Protein AF-A0A6A1W3P0-F1 (afdb_monomer)

pLDDT: mean 70.23, std 27.58, range [27.77, 98.69]

Radius of gyration: 40.94 Å; Cα contacts (8 Å, |Δi|>4): 90; chains: 1; bounding box: 99×61×123 Å

Mean predicted aligned error: 20.06 Å

Foldseek 3Di:
DDDDDDDDDDDDDDDDDDDDDPDDPDPDPPPPDPDDDDDDDDDDDDDDDDDPDPPPCVPVDPPVPDPDPPDDPPPPPPDPDDFDAFPVRDGFDWDADCDPVGHRWIKTAFPCPDPPRPDDGPGDIGTDDPPDDPVCVVCVVVVVVVVVVVVVVVVVVVVVVVVVVVVVVVVVVVVVVVVVVVVVVVVVVVVVVVVVVVVVVVVVVVVVD

InterPro domains:
  IPR010666 Zinc finger, GRF-type [PF06839] (84-129)
  IPR010666 Zinc finger, GRF-type [PS51999] (86-131)

Secondary structure (DSSP, 8-state):
--------------------------S--TTS------------------------GGGTS-TT--------------SS---PBPTTSSB--EEE--STTSTT-EEEE-TT-STT--S-----EEE--PPPPHHHHHHHHHHHHHHHHHHHHHHHHHHHHHHHHHHHHHHHHHHHHHHHHHHHHHHHHHHHHHHHHHHHHHHHHHHH-

Solvent-accessible surface area (backbone atoms only — not comparable to full-atom values): 13849 Å² total; per-residue (Å²): 139,83,86,81,84,79,80,82,78,78,85,75,80,86,82,71,86,83,77,85,75,100,74,84,80,77,94,78,70,89,84,69,82,90,82,83,82,94,78,81,92,76,89,82,95,75,90,76,79,93,72,87,74,82,76,70,62,86,80,75,58,64,91,84,71,72,89,67,89,69,76,86,74,80,75,76,77,89,63,96,65,80,83,47,64,25,85,81,73,43,65,26,49,80,44,65,36,81,44,94,90,42,65,74,44,38,28,32,31,32,71,46,69,45,98,86,45,99,48,90,51,71,79,33,74,43,79,57,73,78,81,69,52,72,66,51,63,64,45,45,61,54,50,54,52,50,51,54,53,51,54,52,52,50,52,51,50,55,52,49,50,58,49,51,55,52,50,50,55,50,51,53,51,50,54,52,50,51,54,52,51,52,53,50,50,53,52,51,54,52,52,52,51,53,51,52,54,51,53,51,52,53,55,52,56,67,74,73,110

Organism: NCBI:txid262757

Nearest PDB structures (foldseek):
  7jl5-assembly1_A  TM=5.967E-01  e=1.057E-02  Homo sapiens
  2wh7-assembly1_A  TM=1.408E-01  e=7.958E+00  Streptococcus pyogenes

Sequence (209 aa):
MEEKGGLLRRERAPMVPLIFSPAILDAEERKQVHYLSWDSLFLFRIRVPSLSYNIDLSKVLPKWVTIGSRSSSSVTASGGHRSVLCHCGLVAPLKMALTGFNPGRRFFGCAKWSEKSNQESCNFFLWYDPSTCPRGIEVGPMLTKKIKALESEKSDLEITNKRLTKNIKALESEKLHLKITNKRLKYTMGLSWIVIVVISALWVKTNSE

Structure (mmCIF, N/CA/C/O backbone):
data_AF-A0A6A1W3P0-F1
#
_entry.id   AF-A0A6A1W3P0-F1
#
loop_
_atom_site.group_PDB
_atom_site.id
_atom_site.type_symbol
_atom_site.label_atom_id
_atom_site.label_alt_id
_atom_site.label_comp_id
_atom_site.label_asym_id
_atom_site.label_entity_id
_atom_site.label_seq_id
_atom_site.pdbx_PDB_ins_code
_atom_site.Cart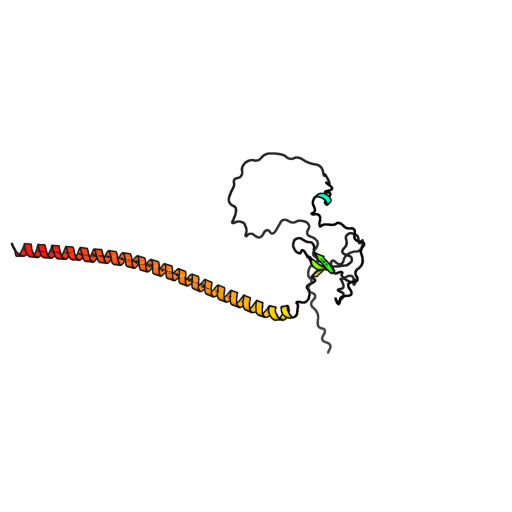n_x
_atom_site.Cartn_y
_atom_site.Cartn_z
_atom_site.occupancy
_atom_site.B_iso_or_equiv
_atom_site.auth_seq_id
_atom_site.auth_comp_id
_atom_site.auth_asym_id
_atom_site.auth_atom_id
_atom_site.pdbx_PDB_model_num
ATOM 1 N N . MET A 1 1 ? -1.041 -3.229 -59.782 1.00 36.53 1 MET A N 1
ATOM 2 C CA . MET A 1 1 ? -1.570 -2.845 -58.458 1.00 36.53 1 MET A CA 1
ATOM 3 C C . MET A 1 1 ? -0.372 -2.737 -57.541 1.00 36.53 1 MET A C 1
ATOM 5 O O . MET A 1 1 ? 0.229 -3.752 -57.226 1.00 36.53 1 MET A O 1
ATOM 9 N N . GLU A 1 2 ? 0.062 -1.513 -57.268 1.00 31.53 2 GLU A N 1
ATOM 10 C CA . GLU A 1 2 ? 1.292 -1.215 -56.533 1.00 31.53 2 GLU A CA 1
ATOM 11 C C . GLU A 1 2 ? 0.873 -0.460 -55.266 1.00 31.53 2 GLU A C 1
ATOM 13 O O . GLU A 1 2 ? 0.485 0.706 -55.332 1.00 31.53 2 GLU A O 1
ATOM 18 N N . GLU A 1 3 ? 0.841 -1.152 -54.124 1.00 32.69 3 GLU A N 1
ATOM 19 C CA . GLU A 1 3 ? 0.549 -0.538 -52.827 1.00 32.69 3 GLU A CA 1
ATOM 20 C C . GLU A 1 3 ? 1.814 0.121 -52.270 1.00 32.69 3 GLU A C 1
ATOM 22 O O . GLU A 1 3 ? 2.773 -0.538 -51.867 1.00 32.69 3 GLU A O 1
ATOM 27 N N . LYS A 1 4 ? 1.811 1.455 -52.237 1.00 34.78 4 LYS A N 1
ATOM 28 C CA . LYS A 1 4 ? 2.830 2.263 -51.565 1.00 34.78 4 LYS A CA 1
ATOM 29 C C . LYS A 1 4 ? 2.468 2.406 -50.086 1.00 34.78 4 LYS A C 1
ATOM 31 O O . LYS A 1 4 ? 1.584 3.180 -49.730 1.00 34.78 4 LYS A O 1
ATOM 36 N N . GLY A 1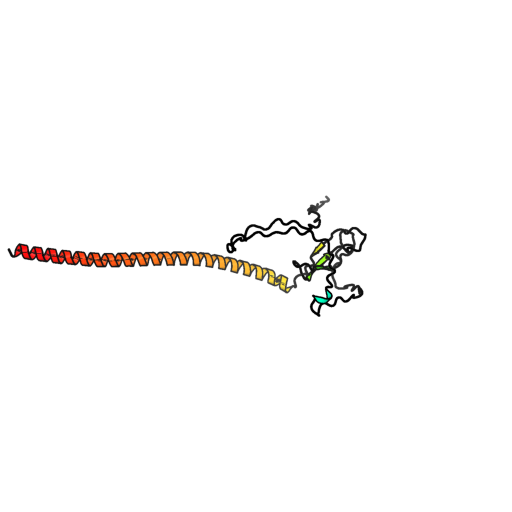 5 ? 3.184 1.689 -49.221 1.00 32.12 5 GLY A N 1
ATOM 37 C CA . GLY A 1 5 ? 3.131 1.866 -47.768 1.00 32.12 5 GLY A CA 1
ATOM 38 C C . GLY A 1 5 ? 3.827 3.160 -47.335 1.00 32.12 5 GLY A C 1
ATOM 39 O O . GLY A 1 5 ? 5.054 3.230 -47.287 1.00 32.12 5 GLY A O 1
ATOM 40 N N . GLY A 1 6 ? 3.042 4.194 -47.027 1.00 30.36 6 GLY A N 1
ATOM 41 C CA . GLY A 1 6 ? 3.520 5.462 -46.477 1.00 30.36 6 GLY A CA 1
ATOM 42 C C . GLY A 1 6 ? 3.947 5.328 -45.014 1.00 30.36 6 GLY A C 1
ATOM 43 O O . GLY A 1 6 ? 3.122 5.093 -44.134 1.00 30.36 6 GLY A O 1
ATOM 44 N N . LEU A 1 7 ? 5.240 5.512 -44.737 1.00 33.34 7 LEU A N 1
ATOM 45 C CA . LEU A 1 7 ? 5.764 5.597 -43.376 1.00 33.34 7 LEU A CA 1
ATOM 46 C C . LEU A 1 7 ? 5.595 7.033 -42.859 1.00 33.34 7 LEU A C 1
ATOM 48 O O . LEU A 1 7 ? 6.328 7.944 -43.247 1.00 33.34 7 LEU A O 1
ATOM 52 N N . LEU A 1 8 ? 4.609 7.227 -41.983 1.00 34.41 8 LEU A N 1
ATOM 53 C CA . LEU A 1 8 ? 4.347 8.483 -41.282 1.00 34.41 8 LEU A CA 1
ATOM 54 C C . LEU A 1 8 ? 5.591 8.927 -40.493 1.00 34.41 8 LEU A C 1
ATOM 56 O O . LEU A 1 8 ? 5.971 8.330 -39.482 1.00 34.41 8 LEU A O 1
ATOM 60 N N . ARG A 1 9 ? 6.221 10.006 -40.966 1.00 33.59 9 ARG A N 1
ATOM 61 C CA . ARG A 1 9 ? 7.310 10.726 -40.303 1.00 33.59 9 ARG A CA 1
ATOM 62 C C . ARG A 1 9 ? 6.763 11.354 -39.016 1.00 33.59 9 ARG A C 1
ATOM 64 O O . ARG A 1 9 ? 6.101 12.383 -39.059 1.00 33.59 9 ARG A O 1
ATOM 71 N N . ARG A 1 10 ? 7.042 10.745 -37.858 1.00 34.28 10 ARG A N 1
ATOM 72 C CA . ARG A 1 10 ? 6.909 11.431 -36.564 1.00 34.28 10 ARG A CA 1
ATOM 73 C C . ARG A 1 10 ? 7.986 12.506 -36.491 1.00 34.28 10 ARG A C 1
ATOM 75 O O . ARG A 1 10 ? 9.143 12.202 -36.212 1.00 34.28 10 ARG A O 1
ATOM 82 N N . GLU A 1 11 ? 7.601 13.746 -36.745 1.00 35.19 11 GLU A N 1
ATOM 83 C CA . GLU A 1 11 ? 8.381 14.907 -36.336 1.00 35.19 11 GLU A CA 1
ATOM 84 C C . GLU A 1 11 ? 8.569 14.854 -34.814 1.00 35.19 11 GLU A C 1
ATOM 86 O O . GLU A 1 11 ? 7.611 14.712 -34.050 1.00 35.19 11 GLU A O 1
ATOM 91 N N . ARG A 1 12 ? 9.820 14.907 -34.354 1.00 35.62 12 ARG A N 1
ATOM 92 C CA . ARG A 1 12 ? 10.133 15.183 -32.952 1.00 35.62 12 ARG A CA 1
ATOM 93 C C . ARG A 1 12 ? 11.295 16.169 -32.903 1.00 35.62 12 ARG A C 1
ATOM 95 O O . ARG A 1 12 ? 12.291 15.991 -33.597 1.00 35.62 12 ARG A O 1
ATOM 102 N N . ALA A 1 13 ? 11.059 17.232 -32.142 1.00 28.72 13 ALA A N 1
ATOM 103 C CA . ALA A 1 13 ? 11.735 18.524 -32.142 1.00 28.72 13 ALA A CA 1
ATOM 104 C C . ALA A 1 13 ? 13.269 18.487 -31.960 1.00 28.72 13 ALA A C 1
ATOM 106 O O . ALA A 1 13 ? 13.786 17.582 -31.300 1.00 28.72 13 ALA A O 1
ATOM 107 N N . PRO A 1 14 ? 14.000 19.502 -32.468 1.00 31.69 14 PRO A N 1
ATOM 108 C CA . PRO A 1 14 ? 15.402 19.706 -32.125 1.00 31.69 14 PRO A CA 1
ATOM 109 C C . PRO A 1 14 ? 15.521 20.148 -30.662 1.00 31.69 14 PRO A C 1
ATOM 111 O O . PRO A 1 14 ? 14.939 21.152 -30.256 1.00 31.69 14 PRO A O 1
ATOM 114 N N . MET A 1 15 ? 16.297 19.418 -29.859 1.00 37.88 15 MET A N 1
ATOM 115 C CA . MET A 1 15 ? 16.660 19.876 -28.520 1.00 37.88 15 MET A CA 1
ATOM 116 C C . MET A 1 15 ? 17.899 20.776 -28.638 1.00 37.88 15 MET A C 1
ATOM 118 O O . MET A 1 15 ? 19.028 20.303 -28.748 1.00 37.88 15 MET A O 1
ATOM 122 N N . VAL A 1 16 ? 17.656 22.087 -28.675 1.00 35.78 16 VAL A N 1
ATOM 123 C CA . VAL A 1 16 ? 18.649 23.134 -28.384 1.00 35.78 16 VAL A CA 1
ATOM 124 C C . VAL A 1 16 ? 19.071 22.993 -26.909 1.00 35.78 16 VAL A C 1
ATOM 126 O O . VAL A 1 16 ? 18.225 22.648 -26.078 1.00 35.78 16 VAL A O 1
ATOM 129 N N . PRO A 1 17 ? 20.348 23.222 -26.547 1.00 34.69 17 PRO A N 1
ATOM 130 C CA . PRO A 1 17 ? 20.816 23.085 -25.173 1.00 34.69 17 PRO A CA 1
ATOM 131 C C . PRO A 1 17 ? 20.194 24.170 -24.289 1.00 34.69 17 PRO A C 1
ATOM 133 O O . PRO A 1 17 ? 20.478 25.355 -24.455 1.00 34.69 17 PRO A O 1
ATOM 136 N N . LEU A 1 18 ? 19.372 23.771 -23.319 1.00 33.47 18 LEU A N 1
ATOM 137 C CA . LEU A 1 18 ? 18.970 24.670 -22.242 1.00 33.47 18 LEU A CA 1
ATOM 138 C C . LEU A 1 18 ? 20.100 24.754 -21.214 1.00 33.47 18 LEU A C 1
ATOM 140 O O . LEU A 1 18 ? 20.233 23.929 -20.313 1.00 33.47 18 LEU A O 1
ATOM 144 N N . ILE A 1 19 ? 20.915 25.790 -21.382 1.00 37.72 19 ILE A N 1
ATOM 145 C CA . ILE A 1 19 ? 21.631 26.447 -20.293 1.00 37.72 19 ILE A CA 1
ATOM 146 C C . ILE A 1 19 ? 20.569 27.194 -19.463 1.00 37.72 19 ILE A C 1
ATOM 148 O O . ILE A 1 19 ? 19.847 28.020 -20.006 1.00 37.72 19 ILE A O 1
ATOM 152 N N . PHE A 1 20 ? 20.487 26.857 -18.171 1.00 36.69 20 PHE A N 1
ATOM 153 C CA . PHE A 1 20 ? 19.772 27.535 -17.073 1.00 36.69 20 PHE A CA 1
ATOM 154 C C . PHE A 1 20 ? 18.326 28.014 -17.316 1.00 36.69 20 PHE A C 1
ATOM 156 O O . PHE A 1 20 ? 18.081 29.080 -17.869 1.00 36.69 20 PHE A O 1
ATOM 163 N N . SER A 1 21 ? 17.364 27.314 -16.706 1.00 27.86 21 SER A N 1
ATOM 164 C CA . SER A 1 21 ? 16.123 27.936 -16.229 1.00 27.86 21 SER A CA 1
ATOM 165 C C . SER A 1 21 ? 15.668 27.244 -14.933 1.00 27.86 21 SER A C 1
ATOM 167 O O . SER A 1 21 ? 15.491 26.025 -14.946 1.00 27.86 21 SER A O 1
ATOM 169 N N . PRO A 1 22 ? 15.526 27.957 -13.796 1.00 39.41 22 PRO A N 1
ATOM 170 C CA . PRO A 1 22 ? 15.011 27.396 -12.555 1.00 39.41 22 PRO A CA 1
ATOM 171 C C . PRO A 1 22 ? 13.486 27.475 -12.595 1.00 39.41 22 PRO A C 1
ATOM 173 O O . PRO A 1 22 ? 12.876 28.417 -12.098 1.00 39.41 22 PRO A O 1
ATOM 176 N N . ALA A 1 23 ? 12.853 26.502 -13.231 1.00 39.94 23 ALA A N 1
ATOM 177 C CA . ALA A 1 23 ? 11.413 26.331 -13.158 1.00 39.94 23 ALA A CA 1
ATOM 178 C C . ALA A 1 23 ? 11.092 24.853 -13.365 1.00 39.94 23 ALA A C 1
ATOM 180 O O . ALA A 1 23 ? 11.721 24.202 -14.194 1.00 39.94 23 ALA A O 1
ATOM 181 N N . ILE A 1 24 ? 10.087 24.368 -12.636 1.00 34.62 24 ILE A N 1
ATOM 182 C CA . ILE A 1 24 ? 9.665 22.965 -12.488 1.00 34.62 24 ILE A CA 1
ATOM 183 C C . ILE A 1 24 ? 10.414 22.237 -11.353 1.00 34.62 24 ILE A C 1
ATOM 185 O O . ILE A 1 24 ? 11.059 21.208 -11.525 1.00 34.62 24 ILE A O 1
ATOM 189 N N . LEU A 1 25 ? 10.301 22.804 -10.148 1.00 33.19 25 LEU A N 1
ATOM 190 C CA . LEU A 1 25 ? 10.164 21.999 -8.934 1.00 33.19 25 LEU A CA 1
ATOM 191 C C . LEU A 1 25 ? 8.677 21.655 -8.819 1.00 33.19 25 LEU A C 1
ATOM 193 O O . LEU A 1 25 ? 7.864 22.551 -8.578 1.00 33.19 25 LEU A O 1
ATOM 197 N N . ASP A 1 26 ? 8.327 20.388 -9.032 1.00 30.84 26 ASP A N 1
ATOM 198 C CA . ASP A 1 26 ? 6.981 19.899 -8.752 1.00 30.84 26 ASP A CA 1
ATOM 199 C C . ASP A 1 26 ? 6.692 19.959 -7.248 1.00 30.84 26 ASP A C 1
ATOM 201 O O . ASP A 1 26 ? 7.531 19.701 -6.380 1.00 30.84 26 ASP A O 1
ATOM 205 N N . ALA A 1 27 ? 5.469 20.384 -6.963 1.00 39.50 27 ALA A N 1
ATOM 206 C CA . ALA A 1 27 ? 4.947 20.711 -5.655 1.00 39.50 27 ALA A CA 1
ATOM 207 C C . ALA A 1 27 ? 4.586 19.452 -4.850 1.00 39.50 27 ALA A C 1
ATOM 209 O O . ALA A 1 27 ? 3.414 19.143 -4.704 1.00 39.50 27 ALA A O 1
ATOM 210 N N . GLU A 1 28 ? 5.567 18.756 -4.272 1.00 36.50 28 GLU A N 1
ATOM 211 C CA . GLU A 1 28 ? 5.277 17.669 -3.310 1.00 36.50 28 GLU A CA 1
ATOM 212 C C . GLU A 1 28 ? 6.261 17.602 -2.122 1.00 36.50 28 GLU A C 1
ATOM 214 O O . GLU A 1 28 ? 6.185 16.700 -1.297 1.00 36.50 28 GLU A O 1
ATOM 219 N N . GLU A 1 29 ? 7.152 18.588 -1.956 1.00 36.75 29 GLU A N 1
ATOM 220 C CA . GLU A 1 29 ? 8.123 18.608 -0.841 1.00 36.75 29 GLU A CA 1
ATOM 221 C C . GLU A 1 29 ? 7.918 19.772 0.146 1.00 36.75 29 GLU A C 1
ATOM 223 O O . GLU A 1 29 ? 8.793 20.125 0.928 1.00 36.75 29 GLU A O 1
ATOM 228 N N . ARG A 1 30 ? 6.721 20.374 0.159 1.00 40.00 30 ARG A N 1
ATOM 229 C CA . ARG A 1 30 ? 6.363 21.500 1.046 1.00 40.00 30 ARG A CA 1
ATOM 230 C C . ARG A 1 30 ? 5.583 21.082 2.304 1.00 40.00 30 ARG A C 1
ATOM 232 O O . ARG A 1 30 ? 4.743 21.835 2.791 1.00 40.00 30 ARG A O 1
ATOM 239 N N . LYS A 1 31 ? 5.832 19.875 2.830 1.00 39.16 31 LYS A N 1
ATOM 240 C CA . LYS A 1 31 ? 5.267 19.401 4.116 1.00 39.16 31 LYS A CA 1
ATOM 241 C C . LYS A 1 31 ? 6.274 18.824 5.108 1.00 39.16 31 LYS A C 1
ATOM 243 O O . LYS A 1 31 ? 5.868 18.271 6.126 1.00 39.16 31 LYS A O 1
ATOM 248 N N . GLN A 1 32 ? 7.566 19.028 4.896 1.00 35.34 32 GLN A N 1
ATOM 249 C CA . GLN A 1 32 ? 8.5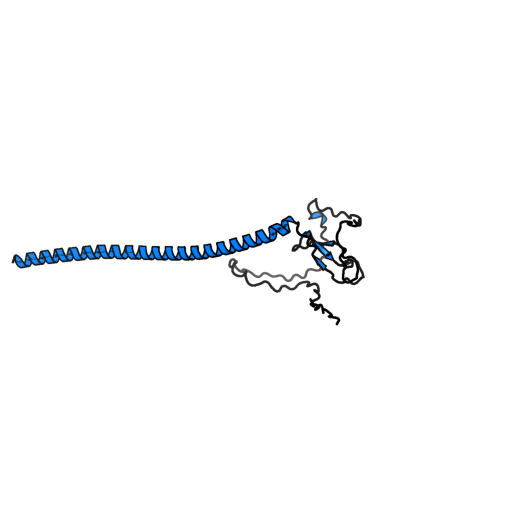38 18.902 5.975 1.00 35.34 32 GLN A CA 1
ATOM 250 C C . GLN A 1 32 ? 9.460 20.114 5.959 1.00 35.34 32 GLN A C 1
ATOM 252 O O . GLN A 1 32 ? 9.801 20.617 4.900 1.00 35.34 32 GLN A O 1
ATOM 257 N N . VAL A 1 33 ? 9.822 20.587 7.150 1.00 33.94 33 VAL A N 1
ATOM 258 C CA . VAL A 1 33 ? 10.610 21.801 7.429 1.00 33.94 33 VAL A CA 1
ATOM 259 C C . VAL A 1 33 ? 9.777 23.087 7.575 1.00 33.94 33 VAL A C 1
ATOM 261 O O . VAL A 1 33 ? 10.031 24.132 6.990 1.00 33.94 33 VAL A O 1
ATOM 264 N N . HIS A 1 34 ? 8.793 23.025 8.471 1.00 33.31 34 HIS A N 1
ATOM 265 C CA . HIS A 1 34 ? 8.632 24.088 9.461 1.00 33.31 34 HIS A CA 1
ATOM 266 C C . HIS A 1 34 ? 9.647 23.774 10.561 1.00 33.31 34 HIS A C 1
ATOM 268 O O . HIS A 1 34 ? 9.469 22.754 11.205 1.00 33.31 34 HIS A O 1
ATOM 274 N N . TYR A 1 35 ? 10.717 24.553 10.717 1.00 29.22 35 TYR A N 1
ATOM 275 C CA . TYR A 1 35 ? 11.387 24.847 11.993 1.00 29.22 35 TYR A CA 1
ATOM 276 C C . TYR A 1 35 ? 12.606 25.746 11.713 1.00 29.22 35 TYR A C 1
ATOM 278 O O . TYR A 1 35 ? 13.423 25.427 10.857 1.00 29.22 35 TYR A O 1
ATOM 286 N N . LEU A 1 36 ? 12.714 26.819 12.509 1.00 32.47 36 LEU A N 1
ATOM 287 C CA . LEU A 1 36 ? 13.840 27.761 12.669 1.00 32.47 36 LEU A CA 1
ATOM 288 C C . LEU A 1 36 ? 13.796 29.075 11.853 1.00 32.47 36 LEU A C 1
ATOM 290 O O . LEU A 1 36 ? 14.475 29.259 10.854 1.00 32.47 36 LEU A O 1
ATOM 294 N N . SER A 1 37 ? 12.962 29.987 12.371 1.00 30.59 37 SER A N 1
ATOM 295 C CA . SER A 1 37 ? 13.301 31.354 12.822 1.00 30.59 37 SER A CA 1
ATOM 296 C C . SER A 1 37 ? 14.190 32.236 11.935 1.00 30.59 37 SER A C 1
ATOM 298 O O . SER A 1 37 ? 15.404 32.066 11.872 1.00 30.59 37 SER A O 1
ATOM 300 N N . TRP A 1 38 ? 13.566 33.261 11.350 1.00 27.77 38 TRP A N 1
ATOM 301 C CA . TRP A 1 38 ? 14.222 34.416 10.744 1.00 27.77 38 TRP A CA 1
ATOM 302 C C . TRP A 1 38 ? 14.705 35.370 11.833 1.00 27.77 38 TRP A C 1
ATOM 304 O O . TRP A 1 38 ? 13.876 35.982 12.496 1.00 27.77 38 TRP A O 1
ATOM 314 N N . ASP A 1 39 ? 16.016 35.555 11.951 1.00 29.72 39 ASP A N 1
ATOM 315 C CA . ASP A 1 39 ? 16.569 36.749 12.580 1.00 29.72 39 ASP A CA 1
ATOM 316 C C . ASP A 1 39 ? 17.696 37.346 11.731 1.00 29.72 39 ASP A C 1
ATOM 318 O O . ASP A 1 39 ? 18.688 36.700 11.407 1.00 29.72 39 ASP A O 1
ATOM 322 N N . SER A 1 40 ? 17.514 38.640 11.465 1.00 32.16 40 SER A N 1
ATOM 323 C CA . SER A 1 40 ? 18.545 39.663 11.278 1.00 32.16 40 SER A CA 1
ATOM 324 C C . SER A 1 40 ? 19.274 39.769 9.931 1.00 32.16 40 SER A C 1
ATOM 326 O O . SER A 1 40 ? 20.324 39.194 9.664 1.00 32.16 40 SER A O 1
ATOM 328 N N . LEU A 1 41 ? 18.719 40.682 9.130 1.00 38.09 41 LEU A N 1
ATOM 329 C CA . LEU A 1 41 ? 19.386 41.540 8.150 1.00 38.09 41 LEU A CA 1
ATOM 330 C C . LEU A 1 41 ? 20.763 42.036 8.629 1.00 38.09 41 LEU A C 1
ATOM 332 O O . LEU A 1 41 ? 20.819 42.749 9.623 1.00 38.09 41 LEU A O 1
ATOM 336 N N . PHE A 1 42 ? 21.827 41.809 7.853 1.00 30.59 42 PHE A N 1
ATOM 337 C CA . PHE A 1 42 ? 22.988 42.707 7.809 1.00 30.59 42 PHE A CA 1
ATOM 338 C C . PHE A 1 42 ? 23.640 42.711 6.412 1.00 30.59 42 PHE A C 1
ATOM 340 O O . PHE A 1 42 ? 24.122 41.702 5.913 1.00 30.59 42 PHE A O 1
ATOM 347 N N . LEU A 1 43 ? 23.563 43.889 5.785 1.00 32.69 43 LEU A N 1
ATOM 348 C CA . LEU A 1 43 ? 24.504 44.551 4.871 1.00 32.69 43 LEU A CA 1
ATOM 349 C C . LEU A 1 43 ? 25.658 43.710 4.281 1.00 32.69 43 LEU A C 1
ATOM 351 O O . LEU A 1 43 ? 26.535 43.280 5.013 1.00 32.69 43 LEU A O 1
ATOM 355 N N . PHE A 1 44 ? 25.782 43.663 2.950 1.00 28.66 44 PHE A N 1
ATOM 356 C CA . PHE A 1 44 ? 26.757 44.493 2.217 1.00 28.66 44 PHE A CA 1
ATOM 357 C C . PHE A 1 44 ? 26.713 44.188 0.714 1.00 28.66 44 PHE A C 1
ATOM 359 O O . PHE A 1 44 ? 26.912 43.065 0.258 1.00 28.66 44 PHE A O 1
ATOM 366 N N . ARG A 1 45 ? 26.512 45.239 -0.079 1.00 41.59 45 ARG A N 1
ATOM 367 C CA . ARG A 1 45 ? 26.761 45.238 -1.517 1.00 41.59 45 ARG A CA 1
ATOM 368 C C . ARG A 1 45 ? 28.261 45.441 -1.719 1.00 41.59 45 ARG A C 1
ATOM 370 O O . ARG A 1 45 ? 28.728 46.571 -1.650 1.00 41.59 45 ARG A O 1
ATOM 377 N N . ILE A 1 46 ? 29.007 44.366 -1.976 1.00 32.62 46 ILE A N 1
ATOM 378 C CA . ILE A 1 46 ? 30.381 44.459 -2.487 1.00 32.62 46 ILE A CA 1
ATOM 379 C C . ILE A 1 46 ? 30.392 43.969 -3.932 1.00 32.62 46 ILE A C 1
ATOM 381 O O . ILE A 1 46 ? 30.105 42.815 -4.236 1.00 32.62 46 ILE A O 1
ATOM 385 N N . ARG A 1 47 ? 30.734 44.892 -4.831 1.00 34.91 47 ARG A N 1
ATOM 386 C CA . ARG A 1 47 ? 31.184 44.601 -6.188 1.00 34.91 47 ARG A CA 1
ATOM 387 C C . ARG A 1 47 ? 32.603 44.042 -6.081 1.00 34.91 47 ARG A C 1
ATOM 389 O O . ARG A 1 47 ? 33.501 44.784 -5.699 1.00 34.91 47 ARG A O 1
ATOM 396 N N . VAL A 1 48 ? 32.802 42.769 -6.416 1.00 33.28 48 VAL A N 1
ATOM 397 C CA . VAL A 1 48 ? 34.137 42.174 -6.594 1.00 33.28 48 VAL A CA 1
ATOM 398 C C . VAL A 1 48 ? 34.383 41.863 -8.077 1.00 33.28 48 VAL A C 1
ATOM 400 O O . VAL A 1 48 ? 33.466 41.380 -8.745 1.00 33.28 48 VAL A O 1
ATOM 403 N N . PRO A 1 49 ? 35.572 42.182 -8.625 1.00 30.36 49 PRO A N 1
ATOM 404 C CA . PRO A 1 49 ? 35.908 41.967 -10.030 1.00 30.36 49 PRO A CA 1
ATOM 405 C C . PRO A 1 49 ? 36.072 40.479 -10.346 1.00 30.36 49 PRO A C 1
ATOM 407 O O . PRO A 1 49 ? 36.392 39.675 -9.473 1.00 30.36 49 PRO A O 1
ATOM 410 N N . SER A 1 50 ? 35.901 40.132 -11.619 1.00 38.34 50 SER A N 1
ATOM 411 C CA . SER A 1 50 ? 36.201 38.819 -12.186 1.00 38.34 50 SER A CA 1
ATOM 412 C C . SER A 1 50 ? 37.617 38.354 -11.823 1.00 38.34 50 SER A C 1
ATOM 414 O O . SER A 1 50 ? 38.598 38.800 -12.416 1.00 38.34 50 SER A O 1
ATOM 416 N N . LEU A 1 51 ? 37.717 37.426 -10.876 1.00 28.86 51 LEU A N 1
ATOM 417 C CA . LEU A 1 51 ? 38.894 36.594 -10.670 1.00 28.86 51 LEU A CA 1
ATOM 418 C C . LEU A 1 51 ? 38.622 35.258 -11.357 1.00 28.86 51 LEU A C 1
ATOM 420 O O . LEU A 1 51 ? 37.896 34.414 -10.836 1.00 28.86 51 LEU A O 1
ATOM 424 N N . SER A 1 52 ? 39.192 35.071 -12.546 1.00 37.97 52 SER A N 1
ATOM 425 C CA . SER A 1 52 ? 39.375 33.744 -13.126 1.00 37.97 52 SER A CA 1
ATOM 426 C C . SER A 1 52 ? 40.389 32.998 -12.261 1.00 37.97 52 SER A C 1
ATOM 428 O O . SER A 1 52 ? 41.600 33.144 -12.430 1.00 37.97 52 SER A O 1
ATOM 430 N N . TYR A 1 53 ? 39.907 32.239 -11.285 1.00 37.09 53 TYR A N 1
ATOM 431 C CA . TYR A 1 53 ? 40.746 31.286 -10.582 1.00 37.09 53 TYR A CA 1
ATOM 432 C C . TYR A 1 53 ? 40.995 30.095 -11.517 1.00 37.09 53 TYR A C 1
ATOM 434 O O . TYR A 1 53 ? 40.074 29.386 -11.913 1.00 37.09 53 TYR A O 1
ATOM 442 N N . ASN A 1 54 ? 42.251 29.866 -11.893 1.00 37.94 54 ASN A N 1
ATOM 443 C CA . ASN A 1 54 ? 42.653 28.571 -12.428 1.00 37.94 54 ASN A CA 1
ATOM 444 C C . ASN A 1 54 ? 42.762 27.620 -11.232 1.00 37.94 54 ASN A C 1
ATOM 446 O O . ASN A 1 54 ? 43.744 27.669 -10.492 1.00 37.94 54 ASN A O 1
ATOM 450 N N . ILE A 1 55 ? 41.739 26.795 -10.995 1.00 43.47 55 ILE A N 1
ATOM 451 C CA . ILE A 1 55 ? 41.873 25.686 -10.046 1.00 43.47 55 ILE A CA 1
ATOM 452 C C . ILE A 1 55 ? 42.725 24.619 -10.723 1.00 43.47 55 ILE A C 1
ATOM 454 O O . ILE A 1 55 ? 42.319 24.005 -11.707 1.00 43.47 55 ILE A O 1
ATOM 458 N N . ASP A 1 56 ? 43.912 24.395 -10.175 1.00 43.78 56 ASP A N 1
ATOM 459 C CA . ASP A 1 56 ? 44.742 23.249 -10.512 1.00 43.78 56 ASP A CA 1
ATOM 460 C C . ASP A 1 56 ? 44.129 21.985 -9.879 1.00 43.78 56 ASP A C 1
ATOM 462 O O . ASP A 1 56 ? 44.296 21.705 -8.688 1.00 43.78 56 ASP A O 1
ATOM 466 N N . LEU A 1 57 ? 43.369 21.227 -10.681 1.00 45.62 57 LEU A N 1
ATOM 467 C CA . LEU A 1 57 ? 42.708 19.984 -10.261 1.00 45.62 57 LEU A CA 1
ATOM 468 C C . LEU A 1 57 ? 43.690 18.876 -9.828 1.00 45.62 57 LEU A C 1
ATOM 470 O O . LEU A 1 57 ? 43.244 17.871 -9.270 1.00 45.62 57 LEU A O 1
ATOM 474 N N . SER A 1 58 ? 45.007 19.045 -10.014 1.00 52.12 58 SER A N 1
ATOM 475 C CA . SER A 1 58 ? 46.014 18.076 -9.558 1.00 52.12 58 SER A CA 1
ATOM 476 C C . SER A 1 58 ? 46.081 17.923 -8.032 1.00 52.12 58 SER A C 1
ATOM 478 O O . SER A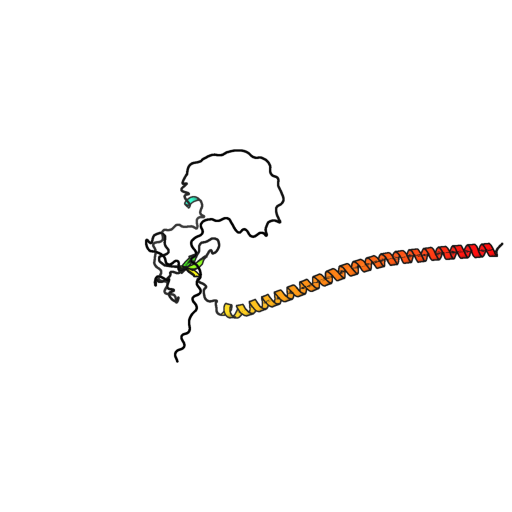 1 58 ? 46.611 16.930 -7.539 1.00 52.12 58 SER A O 1
ATOM 480 N N . LYS A 1 59 ? 45.507 18.869 -7.274 1.00 43.66 59 LYS A N 1
ATOM 481 C CA . LYS A 1 59 ? 45.541 18.879 -5.800 1.00 43.66 59 LYS A CA 1
ATOM 482 C C . LYS A 1 59 ? 44.258 18.390 -5.124 1.00 43.66 59 LYS A C 1
ATOM 484 O O . LYS A 1 59 ? 44.250 18.229 -3.909 1.00 43.66 59 LYS A O 1
ATOM 489 N N . VAL A 1 60 ? 43.186 18.159 -5.886 1.00 51.09 60 VAL A N 1
ATOM 490 C CA . VAL A 1 60 ? 41.855 17.808 -5.344 1.00 51.09 60 VAL A CA 1
ATOM 491 C C . VAL A 1 60 ? 41.449 16.370 -5.691 1.00 51.09 60 VAL A C 1
ATOM 493 O O . VAL A 1 60 ? 40.582 15.794 -5.039 1.00 51.09 60 VAL A O 1
ATOM 496 N N . LEU A 1 61 ? 42.086 15.748 -6.687 1.00 41.84 61 LEU A N 1
ATOM 497 C CA . LEU A 1 61 ? 41.696 14.422 -7.162 1.00 41.84 61 LEU A CA 1
ATOM 498 C C . LEU A 1 61 ? 42.473 13.288 -6.457 1.00 41.84 61 LEU A C 1
ATOM 500 O O . LEU A 1 61 ? 43.692 13.376 -6.298 1.00 41.84 61 LEU A O 1
ATOM 504 N N . PRO A 1 62 ? 41.800 12.194 -6.046 1.00 44.16 62 PRO A N 1
ATOM 505 C CA . PRO A 1 62 ? 42.460 11.031 -5.459 1.00 44.16 62 PRO A CA 1
ATOM 506 C C . PRO A 1 62 ? 43.408 10.350 -6.461 1.00 44.16 62 PRO A C 1
ATOM 508 O O . PRO A 1 62 ? 43.139 10.296 -7.659 1.00 44.16 62 PRO A O 1
ATOM 511 N N . LYS A 1 63 ? 44.507 9.781 -5.942 1.00 45.81 63 LYS A N 1
ATOM 512 C CA . LYS A 1 63 ? 45.698 9.289 -6.678 1.00 45.81 63 LYS A CA 1
ATOM 513 C C . LYS A 1 63 ? 45.458 8.253 -7.796 1.00 45.81 63 LYS A C 1
ATOM 515 O O . LYS A 1 63 ? 46.401 7.913 -8.500 1.00 45.81 63 LYS A O 1
ATOM 520 N N . TRP A 1 64 ? 44.238 7.750 -7.982 1.00 43.97 64 TRP A N 1
ATOM 521 C CA . TRP A 1 64 ? 43.888 6.854 -9.092 1.00 43.97 64 TRP A CA 1
ATOM 522 C C . TRP A 1 64 ? 43.402 7.598 -10.350 1.00 43.97 64 TRP A C 1
ATOM 524 O O . TRP A 1 64 ? 43.269 6.981 -11.406 1.00 43.97 64 TRP A O 1
ATOM 534 N N . VAL A 1 65 ? 43.183 8.919 -10.281 1.00 40.78 65 VAL A N 1
ATOM 535 C CA . VAL A 1 65 ? 42.926 9.753 -11.463 1.00 40.78 65 VAL A CA 1
ATOM 536 C C . VAL A 1 65 ? 44.259 10.180 -12.074 1.00 40.78 65 VAL A C 1
ATOM 538 O O . VAL A 1 65 ? 44.819 11.226 -11.758 1.00 40.78 65 VAL A O 1
ATOM 541 N N . THR A 1 66 ? 44.797 9.351 -12.963 1.00 42.66 66 THR A N 1
ATOM 542 C CA . THR A 1 66 ? 45.917 9.741 -13.823 1.00 42.66 66 THR A CA 1
ATOM 543 C C . THR A 1 66 ? 45.366 10.503 -15.030 1.00 42.66 66 THR A C 1
ATOM 545 O O . THR A 1 66 ? 44.770 9.891 -15.918 1.00 42.66 66 THR A O 1
ATOM 548 N N . ILE A 1 67 ? 45.585 11.822 -15.111 1.00 43.88 67 ILE A N 1
ATOM 549 C CA . ILE A 1 67 ? 45.458 12.564 -16.380 1.00 43.88 67 ILE A CA 1
ATOM 550 C C . ILE A 1 67 ? 46.690 12.209 -17.217 1.00 43.88 67 ILE A C 1
ATOM 552 O O . ILE A 1 67 ? 47.672 12.938 -17.292 1.00 43.88 67 ILE A O 1
ATOM 556 N N . GLY A 1 68 ? 46.672 11.005 -17.777 1.00 32.34 68 GLY A N 1
ATOM 557 C CA . GLY A 1 68 ? 47.612 10.608 -18.805 1.00 32.34 68 GLY A CA 1
ATOM 558 C C . GLY A 1 68 ? 47.082 11.091 -20.143 1.00 32.34 68 GLY A C 1
ATOM 559 O O . GLY A 1 68 ? 46.021 10.638 -20.576 1.00 32.34 68 GLY A O 1
ATOM 560 N N . SER A 1 69 ? 47.832 11.959 -20.820 1.00 45.03 69 SER A N 1
ATOM 561 C CA . SER A 1 69 ? 47.724 12.150 -22.266 1.00 45.03 69 SER A CA 1
ATOM 562 C C . SER A 1 69 ? 48.065 10.823 -22.946 1.00 45.03 69 SER A C 1
ATOM 564 O O . SER A 1 69 ? 49.204 10.583 -23.338 1.00 45.03 69 SER A O 1
ATOM 566 N N . ARG A 1 70 ? 47.098 9.903 -23.025 1.00 35.62 70 ARG A N 1
ATOM 567 C CA . ARG A 1 70 ? 47.229 8.712 -23.861 1.00 35.62 70 ARG A CA 1
ATOM 568 C C . ARG A 1 70 ? 47.000 9.142 -25.293 1.00 35.62 70 ARG A C 1
ATOM 570 O O . ARG A 1 70 ? 45.887 9.508 -25.665 1.00 35.62 70 ARG A O 1
ATOM 577 N N . SER A 1 71 ? 48.075 9.081 -26.070 1.00 35.12 71 SER A N 1
ATOM 578 C CA . SER A 1 71 ? 48.049 9.038 -27.523 1.00 35.12 71 SER A CA 1
ATOM 579 C C . SER A 1 71 ? 46.884 8.169 -27.982 1.00 35.12 71 SER A C 1
ATOM 581 O O . SER A 1 71 ? 46.752 7.021 -27.554 1.00 35.12 71 SER A O 1
ATOM 583 N N . SER A 1 72 ? 46.027 8.745 -28.817 1.00 40.78 72 SER A N 1
ATOM 584 C CA . SER A 1 72 ? 44.843 8.117 -29.387 1.00 40.78 72 SER A CA 1
ATOM 585 C C . SER A 1 72 ? 45.262 6.906 -30.219 1.00 40.78 72 SER A C 1
ATOM 587 O O . SER A 1 72 ? 45.504 7.009 -31.417 1.00 40.78 72 SER A O 1
ATOM 589 N N . SER A 1 73 ? 45.373 5.739 -29.594 1.00 34.66 73 SER A N 1
ATOM 590 C CA . SER A 1 73 ? 45.385 4.480 -30.326 1.00 34.66 73 SER A CA 1
ATOM 591 C C . SER A 1 73 ? 43.937 4.235 -30.726 1.00 34.66 73 SER A C 1
ATOM 593 O O . SER A 1 73 ? 43.095 3.916 -29.885 1.00 34.66 73 SER A O 1
ATOM 595 N N . SER A 1 74 ? 43.621 4.464 -31.996 1.00 38.56 74 SER A N 1
ATOM 596 C CA . SER A 1 74 ? 42.361 4.053 -32.600 1.00 38.56 74 SER A CA 1
ATOM 597 C C . SER A 1 74 ? 42.265 2.531 -32.539 1.00 38.56 74 SER A C 1
ATOM 599 O O . SER A 1 74 ? 42.644 1.822 -33.467 1.00 38.56 74 SER A O 1
ATOM 601 N N . VAL A 1 75 ? 41.740 2.012 -31.430 1.00 37.62 75 VAL A N 1
ATOM 602 C CA . VAL A 1 75 ? 41.172 0.668 -31.391 1.00 37.62 75 VAL A CA 1
ATOM 603 C C . VAL A 1 75 ? 39.987 0.682 -32.347 1.00 37.62 75 VAL A C 1
ATOM 605 O O . VAL A 1 75 ? 38.878 1.091 -32.005 1.00 37.62 75 VAL A O 1
ATOM 608 N N . THR A 1 76 ? 40.238 0.274 -33.588 1.00 39.50 76 THR A N 1
ATOM 609 C CA . THR A 1 76 ? 39.201 -0.258 -34.461 1.00 39.50 76 THR A CA 1
ATOM 610 C C . THR A 1 76 ? 38.682 -1.500 -33.754 1.00 39.50 76 THR A C 1
ATOM 612 O O . THR A 1 76 ? 39.288 -2.567 -33.781 1.00 39.50 76 THR A O 1
ATOM 615 N N . ALA A 1 77 ? 37.589 -1.324 -33.013 1.00 40.44 77 ALA A N 1
ATOM 616 C CA . ALA A 1 77 ? 36.853 -2.409 -32.398 1.00 40.44 77 ALA A CA 1
ATOM 617 C C . ALA A 1 77 ? 36.211 -3.246 -33.513 1.00 40.44 77 ALA A C 1
ATOM 619 O O . ALA A 1 77 ? 35.039 -3.082 -33.845 1.00 40.44 77 ALA A O 1
ATOM 620 N N . SER A 1 78 ? 36.996 -4.143 -34.105 1.00 42.62 78 SER A N 1
ATOM 621 C CA . SER A 1 78 ? 36.507 -5.252 -34.918 1.00 42.62 78 SER A CA 1
ATOM 622 C C . SER A 1 78 ? 35.850 -6.268 -33.987 1.00 42.62 78 SER A C 1
ATOM 624 O O . SER A 1 78 ? 36.424 -7.289 -33.630 1.00 42.62 78 SER A O 1
ATOM 626 N N . GLY A 1 79 ? 34.646 -5.934 -33.534 1.00 42.28 79 GLY A N 1
ATOM 627 C CA . GLY A 1 79 ? 33.800 -6.785 -32.712 1.00 42.28 79 GLY A CA 1
ATOM 628 C C . GLY A 1 79 ? 32.350 -6.571 -33.104 1.00 42.28 79 GLY A C 1
ATOM 629 O O . GLY A 1 79 ? 31.674 -5.772 -32.474 1.00 42.28 79 GLY A O 1
ATOM 630 N N . GLY A 1 80 ? 31.909 -7.230 -34.181 1.00 48.69 80 GLY A N 1
ATOM 631 C CA . GLY A 1 80 ? 30.518 -7.615 -34.487 1.00 48.69 80 GLY A CA 1
ATOM 632 C C . GLY A 1 80 ? 29.382 -6.580 -34.450 1.00 48.69 80 GLY A C 1
ATOM 633 O O . GLY A 1 80 ? 28.235 -6.956 -34.678 1.00 48.69 80 GLY A O 1
ATOM 634 N N . HIS A 1 81 ? 29.628 -5.304 -34.168 1.00 57.59 81 HIS A N 1
ATOM 635 C CA . HIS A 1 81 ? 28.574 -4.301 -34.088 1.00 57.59 81 HIS A CA 1
ATOM 636 C C . HIS A 1 81 ? 28.291 -3.719 -35.470 1.00 57.59 81 HIS A C 1
ATOM 638 O O . HIS A 1 81 ? 29.185 -3.196 -36.135 1.00 57.59 81 HIS A O 1
ATOM 644 N N . ARG A 1 82 ? 27.020 -3.793 -35.893 1.00 67.31 82 ARG A N 1
ATOM 645 C CA . ARG A 1 82 ? 26.526 -3.080 -37.078 1.00 67.31 82 ARG A CA 1
ATOM 646 C C . ARG A 1 82 ? 26.927 -1.610 -36.953 1.00 67.31 82 ARG A C 1
ATOM 648 O O . ARG A 1 82 ? 26.599 -0.968 -35.956 1.00 67.31 82 ARG A O 1
ATOM 655 N N . SER A 1 83 ? 27.644 -1.091 -37.944 1.00 83.31 83 SER A N 1
ATOM 656 C CA . SER A 1 83 ? 28.045 0.312 -37.985 1.00 83.31 83 SER A CA 1
ATOM 657 C C . SER A 1 83 ? 26.799 1.198 -38.013 1.00 83.31 83 SER A C 1
ATOM 659 O O . SER A 1 83 ? 26.046 1.184 -38.987 1.00 83.31 83 SER A O 1
ATOM 661 N N . VAL A 1 84 ? 26.569 1.958 -36.944 1.00 89.50 84 VAL A N 1
ATOM 662 C CA . VAL A 1 84 ? 25.490 2.949 -36.881 1.00 89.50 84 VAL A CA 1
ATOM 663 C C . VAL A 1 84 ? 25.947 4.192 -37.638 1.00 89.50 84 VAL A C 1
ATOM 665 O O . VAL A 1 84 ? 27.028 4.708 -37.364 1.00 89.50 84 VAL A O 1
ATOM 668 N N . LEU A 1 85 ? 25.150 4.673 -38.591 1.00 93.06 85 LEU A N 1
ATOM 669 C CA . LEU A 1 85 ? 25.433 5.905 -39.330 1.00 93.06 85 LEU A CA 1
ATOM 670 C C . LEU A 1 85 ? 24.663 7.076 -38.712 1.00 93.06 85 LEU A C 1
ATOM 672 O O . LEU A 1 85 ? 23.490 6.947 -38.370 1.00 93.06 85 LEU A O 1
ATOM 676 N N . CYS A 1 86 ? 25.322 8.225 -38.578 1.00 92.00 86 CYS A N 1
ATOM 677 C CA . CYS A 1 86 ? 24.665 9.481 -38.223 1.00 92.00 86 CYS A CA 1
ATOM 678 C C . CYS A 1 86 ? 23.994 10.127 -39.447 1.00 92.00 86 CYS A C 1
ATOM 680 O O . CYS A 1 86 ? 24.219 9.707 -40.581 1.00 92.00 86 CYS A O 1
ATOM 682 N N . HIS A 1 87 ? 23.237 11.213 -39.249 1.00 89.75 87 HIS A N 1
ATOM 683 C CA . HIS A 1 87 ? 22.565 11.921 -40.352 1.00 89.75 87 HIS A CA 1
ATOM 684 C C . HIS A 1 87 ? 23.527 12.547 -41.379 1.00 89.75 87 HIS A C 1
ATOM 686 O O . HIS A 1 87 ? 23.109 12.882 -42.480 1.00 89.75 87 HIS A O 1
ATOM 692 N N . CYS A 1 88 ? 24.820 12.681 -41.058 1.00 86.62 88 CYS A N 1
ATOM 693 C CA . CYS A 1 88 ? 25.844 13.090 -42.026 1.00 86.62 88 CYS A CA 1
ATOM 694 C C . CYS A 1 88 ? 26.313 11.945 -42.946 1.00 86.62 88 CYS A C 1
ATOM 696 O O . CYS A 1 88 ? 27.244 12.156 -43.718 1.00 86.62 88 CYS A O 1
ATOM 698 N N . GLY A 1 89 ? 25.785 10.724 -42.795 1.00 87.12 89 GLY A N 1
ATOM 699 C CA . GLY A 1 89 ? 26.277 9.525 -43.486 1.00 87.12 89 GLY A CA 1
ATOM 700 C C . GLY A 1 89 ? 27.595 8.969 -42.929 1.00 87.12 89 GLY A C 1
ATOM 701 O O . GLY A 1 89 ? 28.130 8.005 -43.463 1.00 87.12 89 GLY A O 1
ATOM 702 N N . LEU A 1 90 ? 28.124 9.553 -41.847 1.00 88.94 90 LEU A N 1
ATOM 703 C CA . LEU A 1 90 ? 29.350 9.093 -41.190 1.00 88.94 90 LEU A CA 1
ATOM 704 C C . LEU A 1 90 ? 29.043 8.043 -40.123 1.00 88.94 90 LEU A C 1
ATOM 706 O O . LEU A 1 90 ? 28.012 8.128 -39.454 1.00 88.94 90 LEU A O 1
ATOM 710 N N . VAL A 1 91 ? 29.980 7.123 -39.894 1.00 91.81 91 VAL A N 1
ATOM 711 C CA . VAL A 1 91 ? 29.905 6.174 -38.775 1.00 91.81 91 VAL A CA 1
ATOM 712 C C . VAL A 1 91 ? 29.872 6.941 -37.452 1.00 91.81 91 VAL A C 1
ATOM 714 O O . VAL A 1 91 ? 30.744 7.761 -37.164 1.00 91.81 91 VAL A O 1
ATOM 717 N N . ALA A 1 92 ? 28.843 6.685 -36.652 1.00 92.56 92 ALA A N 1
ATOM 718 C CA . ALA A 1 92 ? 28.665 7.244 -35.326 1.00 92.56 92 ALA A CA 1
ATOM 719 C C . ALA A 1 92 ? 29.514 6.444 -34.320 1.00 92.56 92 ALA A C 1
ATOM 721 O O . ALA A 1 92 ? 29.227 5.266 -34.091 1.00 92.56 92 ALA A O 1
ATOM 722 N N . PRO A 1 93 ? 30.563 7.028 -33.711 1.00 90.81 93 PRO A N 1
ATOM 723 C CA . PRO A 1 93 ? 31.341 6.341 -32.685 1.00 90.81 93 PRO A CA 1
ATOM 724 C C . PRO A 1 93 ? 30.519 6.069 -31.421 1.00 90.81 93 PRO A C 1
ATOM 726 O O . PRO A 1 93 ? 29.694 6.889 -31.005 1.00 90.81 93 PRO A O 1
ATOM 729 N N . LEU A 1 94 ? 30.811 4.938 -30.774 1.00 91.38 94 LEU A N 1
ATOM 730 C CA . LEU A 1 94 ? 30.296 4.602 -29.450 1.00 91.38 94 LEU A CA 1
ATOM 731 C C . LEU A 1 94 ? 31.056 5.406 -28.383 1.00 91.38 94 LEU A C 1
ATOM 733 O O . LEU A 1 94 ? 32.257 5.227 -28.190 1.00 91.38 94 LEU A O 1
ATOM 737 N N . LYS A 1 95 ? 30.347 6.292 -27.691 1.00 89.50 95 LYS A N 1
ATOM 738 C CA . LYS A 1 95 ? 30.826 7.146 -26.601 1.00 89.50 95 LYS A CA 1
ATOM 739 C C . LYS A 1 95 ? 30.215 6.695 -25.272 1.00 89.50 95 LYS A C 1
ATOM 741 O O . LYS A 1 95 ? 29.251 5.932 -25.242 1.00 89.50 95 LYS A O 1
ATOM 746 N N . MET A 1 96 ? 30.778 7.163 -24.163 1.00 90.62 96 MET A N 1
ATOM 747 C CA . MET A 1 96 ? 30.276 6.918 -22.810 1.00 90.62 96 MET A CA 1
ATOM 748 C C . MET A 1 96 ? 29.841 8.244 -22.189 1.00 90.62 96 MET A C 1
ATOM 750 O O . MET A 1 96 ? 30.587 9.220 -22.227 1.00 90.62 96 MET A O 1
ATOM 754 N N . ALA A 1 97 ? 28.630 8.287 -21.642 1.00 88.69 97 ALA A N 1
ATOM 755 C CA . ALA A 1 97 ? 28.144 9.413 -20.872 1.00 88.69 97 ALA A CA 1
ATOM 756 C C . ALA A 1 97 ? 28.864 9.442 -19.518 1.00 88.69 97 ALA A C 1
ATOM 758 O O . ALA A 1 97 ? 28.934 8.443 -18.803 1.00 88.69 97 ALA A O 1
ATOM 759 N N . LEU A 1 98 ? 29.415 10.606 -19.187 1.00 85.69 98 LEU A N 1
ATOM 760 C CA . LEU A 1 98 ? 30.041 10.893 -17.894 1.00 85.69 98 LEU A CA 1
ATOM 761 C C . LEU A 1 98 ? 29.213 11.912 -17.098 1.00 85.69 98 LEU A C 1
ATOM 763 O O . LEU A 1 98 ? 29.732 12.611 -16.235 1.00 85.69 98 LEU A O 1
ATOM 767 N N . THR A 1 99 ? 27.923 12.039 -17.416 1.00 82.12 99 THR A N 1
ATOM 768 C CA . THR A 1 99 ? 27.022 12.957 -16.714 1.00 82.12 99 THR A CA 1
ATOM 769 C C . THR A 1 99 ? 26.566 12.338 -15.396 1.00 82.12 99 THR A C 1
ATOM 771 O O . THR A 1 99 ? 26.397 11.123 -15.315 1.00 82.12 99 THR A O 1
ATOM 774 N N . GLY A 1 100 ? 26.315 13.162 -14.370 1.00 81.62 100 GLY A N 1
ATOM 775 C CA . GLY A 1 100 ? 25.873 12.676 -13.052 1.00 81.62 100 GLY A CA 1
ATOM 776 C C . GLY A 1 100 ? 24.580 11.851 -13.092 1.00 81.62 100 GLY A C 1
ATOM 777 O O . GLY A 1 100 ? 24.409 10.943 -12.290 1.00 81.62 100 GLY A O 1
ATOM 778 N N . PHE A 1 101 ? 23.707 12.108 -14.072 1.00 82.94 101 PHE A N 1
ATOM 779 C CA . PHE A 1 101 ? 22.469 11.351 -14.277 1.00 82.94 101 PHE A CA 1
ATOM 780 C C . PHE A 1 101 ? 22.668 10.015 -15.005 1.00 82.94 101 PHE A C 1
ATOM 782 O O . PHE A 1 101 ? 21.866 9.106 -14.827 1.00 82.94 101 PHE A O 1
ATOM 789 N N . ASN A 1 102 ? 23.702 9.886 -15.847 1.00 83.12 102 ASN A N 1
ATOM 790 C CA . ASN A 1 102 ? 23.923 8.702 -16.684 1.00 83.12 102 ASN A CA 1
ATOM 791 C C . ASN A 1 102 ? 25.397 8.249 -16.677 1.00 83.12 102 ASN A C 1
ATOM 793 O O . ASN A 1 102 ? 25.988 8.106 -17.754 1.00 83.12 102 ASN A O 1
ATOM 797 N N . PRO A 1 103 ? 26.023 8.029 -15.508 1.00 84.81 103 PRO A N 1
ATOM 798 C CA . PRO A 1 103 ? 27.430 7.664 -15.448 1.00 84.81 103 PRO A CA 1
ATOM 799 C C . PRO A 1 103 ? 27.656 6.295 -16.097 1.00 84.81 103 PRO A C 1
ATOM 801 O O . PRO A 1 103 ? 26.971 5.319 -15.799 1.00 84.81 103 PRO A O 1
ATOM 804 N N . GLY A 1 104 ? 28.618 6.213 -17.012 1.00 85.94 104 GLY A N 1
ATOM 805 C CA . GLY A 1 104 ? 29.028 4.952 -17.628 1.00 85.94 104 GLY A CA 1
ATOM 806 C C . GLY A 1 104 ? 28.095 4.424 -18.723 1.00 85.94 104 GLY A C 1
ATOM 807 O O . GLY A 1 104 ? 28.448 3.455 -19.402 1.00 85.94 104 GLY A O 1
ATOM 808 N N . ARG A 1 105 ? 26.931 5.052 -18.954 1.00 90.94 105 ARG A N 1
ATOM 809 C CA . ARG A 1 105 ? 25.989 4.616 -19.995 1.00 90.94 105 ARG A CA 1
ATOM 810 C C . ARG A 1 105 ? 26.538 4.949 -21.380 1.00 90.94 105 ARG A C 1
ATOM 812 O O . ARG A 1 105 ? 26.994 6.063 -21.621 1.00 90.94 105 ARG A O 1
ATOM 819 N N . ARG A 1 106 ? 26.513 3.992 -22.309 1.00 92.81 106 ARG A N 1
ATOM 820 C CA . ARG A 1 106 ? 27.092 4.168 -23.651 1.00 92.81 106 ARG A CA 1
ATOM 821 C C . ARG A 1 106 ? 26.055 4.667 -24.654 1.00 92.81 106 ARG A C 1
ATOM 823 O O . ARG A 1 106 ? 24.886 4.314 -24.557 1.00 92.81 106 ARG A O 1
ATOM 830 N N . PHE A 1 107 ? 26.482 5.459 -25.630 1.00 91.69 107 PHE A N 1
ATOM 831 C CA . PHE A 1 107 ? 25.632 6.001 -26.692 1.00 91.69 107 PHE A CA 1
ATOM 832 C C . PHE A 1 107 ? 26.418 6.175 -27.996 1.00 91.69 107 PHE A C 1
ATOM 834 O O . PHE A 1 107 ? 27.619 6.428 -27.969 1.00 91.69 107 PHE A O 1
ATOM 841 N N . PHE A 1 108 ? 25.757 6.075 -29.144 1.00 92.25 108 PHE A N 1
ATOM 842 C CA . PHE A 1 108 ? 26.299 6.491 -30.433 1.00 92.25 108 PHE A CA 1
ATOM 843 C C . PHE A 1 108 ? 26.043 7.983 -30.638 1.00 92.25 108 PHE A C 1
ATOM 845 O O . PHE A 1 108 ? 24.915 8.446 -30.473 1.00 92.25 108 PHE A O 1
ATOM 852 N N . GLY A 1 109 ? 27.078 8.734 -31.010 1.00 90.56 109 GLY A N 1
ATOM 853 C CA . GLY A 1 109 ? 26.975 10.166 -31.301 1.00 90.56 109 GLY A CA 1
ATOM 854 C C . GLY A 1 109 ? 27.601 10.523 -32.644 1.00 90.56 109 GLY A C 1
ATOM 855 O O . GLY A 1 109 ? 28.428 9.772 -33.153 1.00 90.56 109 GLY A O 1
ATOM 856 N N . CYS A 1 110 ? 27.249 11.673 -33.225 1.00 90.31 110 CYS A N 1
ATOM 857 C CA . CYS A 1 110 ? 27.909 12.143 -34.449 1.00 90.31 110 CYS A CA 1
ATOM 858 C C . CYS A 1 110 ? 29.436 12.258 -34.252 1.00 90.31 110 CYS A C 1
ATOM 860 O O . CYS A 1 110 ? 29.910 12.753 -33.225 1.00 90.31 110 CYS A O 1
ATOM 862 N N . ALA A 1 111 ? 30.218 11.834 -35.249 1.00 87.75 111 ALA A N 1
ATOM 863 C CA . ALA A 1 111 ? 31.676 11.976 -35.228 1.00 87.75 111 ALA A CA 1
ATOM 864 C C . ALA A 1 111 ? 32.118 13.452 -35.194 1.00 87.75 111 ALA A C 1
ATOM 866 O O . ALA A 1 111 ? 33.091 13.782 -34.526 1.00 87.75 111 ALA A O 1
ATOM 867 N N . LYS A 1 112 ? 31.343 14.343 -35.828 1.00 85.62 112 LYS A N 1
ATOM 868 C CA . LYS A 1 112 ? 31.546 15.804 -35.831 1.00 85.62 112 LYS A CA 1
ATOM 869 C C . LYS A 1 112 ? 31.095 16.489 -34.531 1.00 85.62 112 LYS A C 1
ATOM 871 O O . LYS A 1 112 ? 31.111 17.706 -34.437 1.00 85.62 112 LYS A O 1
ATOM 876 N N . TRP A 1 113 ? 30.643 15.731 -33.528 1.00 78.69 113 TRP A N 1
ATOM 877 C CA . TRP A 1 113 ? 30.272 16.265 -32.213 1.00 78.69 113 TRP A CA 1
ATOM 878 C C . TRP A 1 113 ? 31.533 16.522 -31.373 1.00 78.69 113 TRP A C 1
ATOM 880 O O . TRP A 1 113 ? 31.829 15.770 -30.439 1.00 78.69 113 TRP A O 1
ATOM 890 N N . SER A 1 114 ? 32.329 17.524 -31.747 1.00 69.62 114 SER A N 1
ATOM 891 C CA . SER A 1 114 ? 33.496 17.959 -30.979 1.00 69.62 114 SER A CA 1
ATOM 892 C C . SER A 1 114 ? 33.644 19.477 -31.023 1.00 69.62 114 SER A C 1
ATOM 894 O O . SER A 1 114 ? 33.440 20.084 -32.067 1.00 69.62 114 SER A O 1
ATOM 896 N N . GLU A 1 115 ? 34.071 20.083 -29.916 1.00 58.62 115 GLU A N 1
ATOM 897 C CA . GLU A 1 115 ? 34.353 21.529 -29.846 1.00 58.62 115 GLU A CA 1
ATOM 898 C C . GLU A 1 115 ? 35.467 21.970 -30.815 1.00 58.62 115 GLU A C 1
ATOM 900 O O . GLU A 1 115 ? 35.575 23.143 -31.147 1.00 58.62 115 GLU A O 1
ATOM 905 N N . LYS A 1 116 ? 36.293 21.025 -31.287 1.00 59.38 116 LYS A N 1
ATOM 906 C CA . LYS A 1 116 ? 37.436 21.272 -32.180 1.00 59.38 116 LYS A CA 1
ATOM 907 C C . LYS A 1 116 ? 37.114 21.111 -33.665 1.00 59.38 116 LYS A C 1
ATOM 909 O O . LYS A 1 116 ? 37.972 21.379 -34.502 1.00 59.38 116 LYS A O 1
ATOM 914 N N . SER A 1 117 ? 35.924 20.626 -34.013 1.00 62.22 117 SER A N 1
ATOM 915 C CA . SER A 1 117 ? 35.529 20.485 -35.412 1.00 62.22 117 SER A CA 1
ATOM 916 C C . SER A 1 117 ? 34.801 21.740 -35.869 1.00 62.22 117 SER A C 1
ATOM 918 O O . SER A 1 117 ? 33.683 21.986 -35.436 1.00 62.22 117 SER A O 1
ATOM 920 N N . ASN A 1 118 ? 35.379 22.465 -36.830 1.00 62.19 118 ASN A N 1
ATOM 921 C CA . ASN A 1 118 ? 34.732 23.579 -37.546 1.00 62.19 118 ASN A CA 1
ATOM 922 C C . ASN A 1 118 ? 33.579 23.122 -38.466 1.00 62.19 118 ASN A C 1
ATOM 924 O O . ASN A 1 118 ? 33.218 23.813 -39.415 1.00 62.19 118 ASN A O 1
ATOM 928 N N . GLN A 1 119 ? 33.052 21.918 -38.252 1.00 71.00 119 GLN A N 1
ATOM 929 C CA . GLN A 1 119 ? 32.075 21.292 -39.119 1.00 71.00 119 GLN A CA 1
ATOM 930 C C . GLN A 1 119 ? 30.775 21.102 -38.355 1.00 71.00 119 GLN A C 1
ATOM 932 O O . GLN A 1 119 ? 30.774 20.551 -37.256 1.00 71.00 119 GLN A O 1
ATOM 937 N N . GLU A 1 120 ? 29.672 21.535 -38.961 1.00 79.56 120 GLU A N 1
ATOM 938 C CA . GLU A 1 120 ? 28.350 21.442 -38.356 1.00 79.56 120 GLU A CA 1
ATOM 939 C C . GLU A 1 120 ? 28.009 19.979 -38.033 1.00 79.56 120 GLU A C 1
ATOM 941 O O . GLU A 1 120 ? 28.061 19.082 -38.888 1.00 79.56 120 GLU A O 1
ATOM 946 N N . SER A 1 121 ? 27.725 19.725 -36.757 1.00 83.81 121 SER A N 1
ATOM 947 C CA . SER A 1 121 ? 27.344 18.406 -36.273 1.00 83.81 121 SER A CA 1
ATOM 948 C C . SER A 1 121 ? 25.841 18.208 -36.473 1.00 83.81 121 SER A C 1
ATOM 950 O O . SER A 1 121 ? 25.053 19.103 -36.198 1.00 83.81 121 SER A O 1
ATOM 952 N N . CYS A 1 122 ? 25.414 17.021 -36.909 1.00 88.50 122 CYS A N 1
ATOM 953 C CA . CYS A 1 122 ? 23.988 16.743 -37.137 1.00 88.50 122 CYS A CA 1
ATOM 954 C C . CYS A 1 122 ? 23.198 16.363 -35.872 1.00 88.50 122 CYS A C 1
ATOM 956 O O . CYS A 1 122 ? 22.117 15.781 -35.983 1.00 88.50 122 CYS A O 1
ATOM 958 N N . ASN A 1 123 ? 23.769 16.587 -34.683 1.00 87.50 123 ASN A N 1
ATOM 959 C CA . ASN A 1 123 ? 23.157 16.292 -33.381 1.00 87.50 123 ASN A CA 1
ATOM 960 C C . ASN A 1 123 ? 22.633 14.846 -33.231 1.00 87.50 123 ASN A C 1
ATOM 962 O O . ASN A 1 123 ? 21.736 14.578 -32.437 1.00 87.50 123 ASN A O 1
ATOM 966 N N . PHE A 1 124 ? 23.180 13.895 -33.998 1.00 91.19 124 PHE A N 1
ATOM 967 C CA . PHE A 1 124 ? 22.796 12.487 -33.911 1.00 91.19 124 PHE A CA 1
ATOM 968 C C . PHE A 1 124 ? 23.166 11.905 -32.542 1.00 91.19 124 PHE A C 1
ATOM 970 O O . PHE A 1 124 ? 24.322 12.016 -32.121 1.00 91.19 124 PHE A O 1
ATOM 977 N N . PHE A 1 125 ? 22.199 11.241 -31.904 1.00 90.62 125 PHE A N 1
ATOM 978 C CA . PHE A 1 125 ? 22.332 10.578 -30.610 1.00 90.62 125 PHE A CA 1
ATOM 979 C C . PHE A 1 125 ? 21.464 9.312 -30.562 1.00 90.62 125 PHE A C 1
ATOM 981 O O . PHE A 1 125 ? 20.289 9.352 -30.927 1.00 90.62 125 PHE A O 1
ATOM 988 N N . LEU A 1 126 ? 22.018 8.203 -30.071 1.00 90.88 126 LEU A N 1
ATOM 989 C CA . LEU A 1 126 ? 21.296 6.946 -29.864 1.00 90.88 126 LEU A CA 1
ATOM 990 C C . LEU A 1 126 ? 21.875 6.190 -28.664 1.00 90.88 126 LEU A C 1
ATOM 992 O O . LEU A 1 126 ? 23.075 5.932 -28.630 1.00 90.88 126 LEU A O 1
ATOM 996 N N . TRP A 1 127 ? 21.048 5.791 -27.695 1.00 92.12 127 TRP A N 1
ATOM 997 C CA . TRP A 1 127 ? 21.518 4.960 -26.582 1.00 92.12 127 TRP A CA 1
ATOM 998 C C . TRP A 1 127 ? 22.009 3.595 -27.073 1.00 92.12 127 TRP A C 1
ATOM 1000 O O . TRP A 1 127 ? 21.398 2.972 -27.940 1.00 92.12 127 TRP A O 1
ATOM 1010 N N . TYR A 1 128 ? 23.124 3.135 -26.510 1.00 89.31 128 TYR A N 1
ATOM 1011 C CA . TYR A 1 128 ? 23.590 1.771 -26.696 1.00 89.31 128 TYR A CA 1
ATOM 1012 C C . TYR A 1 128 ? 23.036 0.916 -25.563 1.00 89.31 128 TYR A C 1
ATOM 1014 O O . TYR A 1 128 ? 23.537 0.961 -24.437 1.00 89.31 128 TYR A O 1
ATOM 1022 N N . ASP A 1 129 ? 22.023 0.1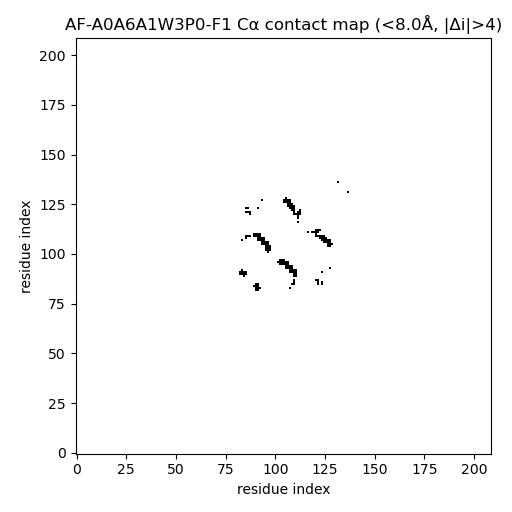25 -25.890 1.00 83.44 129 ASP A N 1
ATOM 1023 C CA . ASP A 1 129 ? 21.496 -0.904 -25.010 1.00 83.44 129 ASP A CA 1
ATOM 1024 C C . ASP A 1 129 ? 21.941 -2.263 -25.589 1.00 83.44 129 ASP A C 1
ATOM 1026 O O . ASP A 1 129 ? 21.511 -2.631 -26.688 1.00 83.44 129 ASP A O 1
ATOM 1030 N N . PRO A 1 130 ? 22.868 -2.992 -24.936 1.00 77.62 130 PRO A N 1
ATOM 1031 C CA . PRO A 1 130 ? 23.258 -4.314 -25.410 1.00 77.62 130 PRO A CA 1
ATOM 1032 C C . PRO A 1 130 ? 22.034 -5.232 -25.403 1.00 77.62 130 PRO A C 1
ATOM 1034 O O . PRO A 1 130 ? 21.196 -5.144 -24.504 1.00 77.62 130 PRO A O 1
ATOM 1037 N N . SER A 1 131 ? 21.939 -6.133 -26.385 1.00 73.75 131 SER A N 1
ATOM 1038 C CA . SER A 1 131 ? 20.901 -7.164 -26.370 1.00 73.75 131 SER A CA 1
ATOM 1039 C C . SER A 1 131 ? 20.968 -7.908 -25.041 1.00 73.75 131 SER A C 1
ATOM 1041 O O . SER A 1 131 ? 22.045 -8.363 -24.638 1.00 73.75 131 SER A O 1
ATOM 1043 N N . THR A 1 132 ? 19.829 -8.017 -24.360 1.00 76.25 132 THR A N 1
ATOM 1044 C CA . THR A 1 132 ? 19.715 -8.817 -23.143 1.00 76.25 132 THR A CA 1
ATOM 1045 C C . THR A 1 132 ? 20.235 -10.225 -23.423 1.00 76.25 132 THR A C 1
ATOM 1047 O O . THR A 1 132 ? 20.020 -10.780 -24.502 1.00 76.25 132 THR A O 1
ATOM 1050 N N . CYS A 1 133 ? 20.976 -10.804 -22.475 1.00 82.69 133 CYS A N 1
ATOM 1051 C CA . CYS A 1 133 ? 21.443 -12.178 -22.637 1.00 82.69 133 CYS A CA 1
ATOM 1052 C C . CYS A 1 133 ? 20.233 -13.121 -22.811 1.00 82.69 133 CYS A C 1
ATOM 1054 O O . CYS A 1 133 ? 19.161 -12.807 -22.286 1.00 82.69 133 CYS A O 1
ATOM 1056 N N . PRO A 1 134 ? 20.372 -14.279 -23.487 1.00 81.19 134 PRO A N 1
ATOM 1057 C CA . PRO A 1 134 ? 19.255 -15.207 -23.707 1.00 81.19 134 PRO A CA 1
ATOM 1058 C C . PRO A 1 134 ? 18.482 -15.535 -22.421 1.00 81.19 134 PRO A C 1
ATOM 1060 O O . PRO A 1 134 ? 17.259 -15.444 -22.380 1.00 81.19 134 PRO A O 1
ATOM 1063 N N . ARG A 1 135 ? 19.209 -15.741 -21.314 1.00 82.88 135 ARG A N 1
ATOM 1064 C CA . ARG A 1 135 ? 18.627 -15.925 -19.976 1.00 82.88 135 ARG A CA 1
ATOM 1065 C C . ARG A 1 135 ? 17.773 -14.734 -19.519 1.00 82.88 135 ARG A C 1
ATOM 1067 O O . ARG A 1 135 ? 16.736 -14.930 -18.900 1.00 82.88 135 ARG A O 1
ATOM 1074 N N . GLY A 1 136 ? 18.191 -13.500 -19.792 1.00 82.38 136 GLY A N 1
ATOM 1075 C CA . GLY A 1 136 ? 17.431 -12.296 -19.443 1.00 82.38 136 GLY A CA 1
ATOM 1076 C C . GLY A 1 136 ? 16.126 -12.167 -20.231 1.00 82.38 136 GLY A C 1
ATOM 1077 O O . GLY A 1 136 ? 15.127 -11.705 -19.682 1.00 82.38 136 GLY A O 1
ATOM 1078 N N . ILE A 1 137 ? 16.115 -12.622 -21.486 1.00 83.62 137 ILE A N 1
ATOM 1079 C CA . ILE A 1 137 ? 14.907 -12.672 -22.323 1.00 83.62 137 ILE A CA 1
ATOM 1080 C C . ILE A 1 137 ? 13.909 -13.697 -21.766 1.00 83.62 137 ILE A C 1
ATOM 1082 O O . ILE A 1 137 ? 12.720 -13.403 -21.686 1.00 83.62 137 ILE A O 1
ATOM 1086 N N . GLU A 1 138 ? 14.385 -14.862 -21.323 1.00 87.38 138 GLU A N 1
ATOM 1087 C CA . GLU A 1 138 ? 13.542 -15.911 -20.730 1.00 87.38 138 GLU A CA 1
ATOM 1088 C C . GLU A 1 138 ? 12.998 -15.527 -19.344 1.00 87.38 138 GLU A C 1
ATOM 1090 O O . GLU A 1 138 ? 11.816 -15.719 -19.051 1.00 87.38 138 GLU A O 1
ATOM 1095 N N . VAL A 1 139 ? 13.845 -14.954 -18.482 1.00 91.31 139 VAL A N 1
ATOM 1096 C CA . VAL A 1 139 ? 13.491 -14.636 -17.088 1.00 91.31 139 VAL A CA 1
ATOM 1097 C C . VAL A 1 139 ? 12.639 -13.369 -16.978 1.00 91.31 139 VAL A C 1
ATOM 1099 O O . VAL A 1 139 ? 11.806 -13.276 -16.075 1.00 91.31 139 VAL A O 1
ATOM 1102 N N . GLY A 1 140 ? 12.800 -12.404 -17.890 1.00 91.25 140 GLY A N 1
ATOM 1103 C CA . GLY A 1 140 ? 12.077 -11.127 -17.866 1.00 91.25 140 GLY A CA 1
ATOM 1104 C C . GLY A 1 140 ? 10.557 -11.288 -17.708 1.00 91.25 140 GLY A C 1
ATOM 1105 O O . GLY A 1 140 ? 10.002 -10.790 -16.725 1.00 91.25 140 GLY A O 1
ATOM 1106 N N . PRO A 1 141 ? 9.875 -12.046 -18.588 1.00 94.19 141 PRO A N 1
ATOM 1107 C CA . PRO A 1 141 ? 8.438 -12.291 -18.478 1.00 94.19 141 PRO A CA 1
ATOM 1108 C C . PRO A 1 141 ? 8.022 -12.974 -17.169 1.00 94.19 141 PRO A C 1
ATOM 1110 O O . PRO A 1 141 ? 6.970 -12.647 -16.617 1.00 94.19 141 PRO A O 1
ATOM 1113 N N . MET A 1 142 ? 8.830 -13.909 -16.654 1.00 93.75 142 MET A N 1
ATOM 1114 C CA . MET A 1 142 ? 8.552 -14.586 -15.381 1.00 93.75 142 MET A CA 1
ATOM 1115 C C . MET A 1 142 ? 8.605 -13.601 -14.214 1.00 93.75 142 MET A C 1
ATOM 1117 O O . MET A 1 142 ? 7.706 -13.587 -13.372 1.00 93.75 142 MET A O 1
ATOM 1121 N N . LEU A 1 143 ? 9.627 -12.742 -14.192 1.00 95.12 143 LEU A N 1
ATOM 1122 C CA . LEU A 1 143 ? 9.782 -11.719 -13.168 1.00 95.12 143 LEU A CA 1
ATOM 1123 C C . LEU A 1 143 ? 8.628 -10.713 -13.214 1.00 95.12 143 LEU A C 1
ATOM 1125 O O . LEU A 1 143 ? 8.039 -10.423 -12.177 1.00 95.12 143 LEU A O 1
ATOM 1129 N N . THR A 1 144 ? 8.235 -10.245 -14.401 1.00 95.00 144 THR A N 1
ATOM 1130 C CA . THR A 1 144 ? 7.093 -9.331 -14.546 1.00 95.00 144 THR A CA 1
ATOM 1131 C C . THR A 1 144 ? 5.786 -9.961 -14.064 1.00 95.00 144 THR A C 1
ATOM 1133 O O . THR A 1 144 ? 5.006 -9.297 -13.383 1.00 95.00 144 THR A O 1
ATOM 1136 N N . LYS A 1 145 ? 5.534 -11.241 -14.371 1.00 97.44 145 LYS A N 1
ATOM 1137 C CA . LYS A 1 145 ? 4.359 -11.963 -13.852 1.00 97.44 145 LYS A CA 1
ATOM 1138 C C . LYS A 1 145 ? 4.381 -12.051 -12.327 1.00 97.44 145 LYS A C 1
ATOM 1140 O O . LYS A 1 145 ? 3.361 -11.793 -11.696 1.00 97.44 145 LYS A O 1
ATOM 1145 N N . LYS A 1 146 ? 5.540 -12.372 -11.741 1.00 97.88 146 LYS A N 1
ATOM 1146 C CA . LYS A 1 146 ? 5.702 -12.461 -10.286 1.00 97.88 146 LYS A CA 1
ATOM 1147 C C . LYS A 1 146 ? 5.485 -11.112 -9.601 1.00 97.88 146 LYS A C 1
ATOM 1149 O O . LYS A 1 146 ? 4.808 -11.073 -8.585 1.00 97.88 146 LYS A O 1
ATOM 1154 N N . ILE A 1 147 ? 6.002 -10.023 -10.171 1.00 98.25 147 ILE A N 1
ATOM 1155 C CA . ILE A 1 147 ? 5.780 -8.663 -9.656 1.00 98.25 147 ILE A CA 1
ATOM 1156 C C . ILE A 1 147 ? 4.283 -8.348 -9.625 1.00 98.25 147 ILE A C 1
ATOM 1158 O O . ILE A 1 147 ? 3.770 -8.003 -8.569 1.00 98.25 147 ILE A O 1
ATOM 1162 N N . LYS A 1 148 ? 3.564 -8.575 -10.730 1.00 98.12 148 LYS A N 1
ATOM 1163 C CA . LYS A 1 148 ? 2.115 -8.331 -10.789 1.00 98.12 148 LYS A CA 1
ATOM 1164 C C . LYS A 1 148 ? 1.328 -9.157 -9.768 1.00 98.12 148 LYS A C 1
ATOM 1166 O O . LYS A 1 148 ? 0.416 -8.632 -9.143 1.00 98.12 148 LYS A O 1
ATOM 1171 N N . ALA A 1 149 ? 1.684 -10.432 -9.593 1.00 98.12 149 ALA A N 1
ATOM 1172 C CA . ALA A 1 149 ? 1.037 -11.302 -8.610 1.00 98.12 149 ALA A CA 1
ATOM 1173 C C . ALA A 1 149 ? 1.287 -10.832 -7.165 1.00 98.12 149 ALA A C 1
ATOM 1175 O O . ALA A 1 149 ? 0.367 -10.800 -6.352 1.00 98.12 149 ALA A O 1
ATOM 1176 N N . LEU A 1 150 ? 2.519 -10.417 -6.857 1.00 98.38 150 LEU A N 1
ATOM 1177 C CA . LEU A 1 150 ? 2.866 -9.870 -5.545 1.00 98.38 150 LEU A CA 1
ATOM 1178 C C . LEU A 1 150 ? 2.179 -8.523 -5.286 1.00 98.38 150 LEU A C 1
ATOM 1180 O O . LEU A 1 150 ? 1.748 -8.259 -4.167 1.00 98.38 150 LEU A O 1
ATOM 1184 N N . GLU A 1 151 ? 2.050 -7.675 -6.306 1.00 98.00 151 GLU A N 1
ATOM 1185 C CA . GLU A 1 151 ? 1.321 -6.407 -6.212 1.00 98.00 151 GLU A CA 1
ATOM 1186 C C . GLU A 1 151 ? -0.170 -6.633 -5.930 1.00 98.00 151 GLU A C 1
ATOM 1188 O O . GLU A 1 151 ? -0.725 -5.964 -5.054 1.00 98.00 151 GLU A O 1
ATOM 1193 N N . SER A 1 152 ? -0.810 -7.606 -6.594 1.00 98.38 152 SER A N 1
ATOM 1194 C CA . SER A 1 152 ? -2.205 -7.955 -6.303 1.00 98.38 152 SER A CA 1
ATOM 1195 C C . SER A 1 152 ? -2.369 -8.525 -4.894 1.00 98.38 152 SER A C 1
ATOM 1197 O O . SER A 1 152 ? -3.220 -8.049 -4.145 1.00 98.38 152 SER A O 1
ATOM 1199 N N . GLU A 1 153 ? -1.507 -9.462 -4.489 1.00 98.31 153 GLU A N 1
ATOM 1200 C CA . GLU A 1 153 ? -1.557 -10.072 -3.154 1.00 98.31 153 GLU A CA 1
ATOM 1201 C C . GLU A 1 153 ? -1.383 -9.021 -2.051 1.00 98.31 153 GLU A C 1
ATOM 1203 O O . GLU A 1 153 ? -2.131 -8.999 -1.073 1.00 98.31 153 GLU A O 1
ATOM 1208 N N . LYS A 1 154 ? -0.446 -8.085 -2.233 1.00 98.56 154 LYS A N 1
ATOM 1209 C CA . LYS A 1 154 ? -0.266 -6.958 -1.316 1.00 98.56 154 LYS A CA 1
ATOM 1210 C C . LYS A 1 154 ? -1.544 -6.125 -1.194 1.00 98.56 154 LYS A C 1
ATOM 1212 O O . LYS A 1 154 ? -1.919 -5.761 -0.081 1.00 98.56 154 LYS A O 1
ATOM 1217 N N . SER A 1 155 ? -2.218 -5.835 -2.307 1.00 98.50 155 SER A N 1
ATOM 1218 C CA . SER A 1 155 ? -3.455 -5.047 -2.289 1.00 98.50 155 SER A CA 1
ATOM 1219 C C . SER A 1 155 ? -4.595 -5.758 -1.545 1.00 98.50 155 SER A C 1
ATOM 1221 O O . SER A 1 155 ? -5.289 -5.134 -0.738 1.00 98.50 155 SER A O 1
ATOM 1223 N N . ASP A 1 156 ? -4.720 -7.076 -1.709 1.00 98.50 156 ASP A N 1
ATOM 1224 C CA . ASP A 1 156 ? -5.715 -7.894 -1.009 1.00 98.50 156 ASP A CA 1
ATOM 1225 C C . ASP A 1 156 ? -5.427 -7.960 0.497 1.00 98.50 156 ASP A C 1
ATOM 1227 O O . ASP A 1 156 ? -6.326 -7.805 1.338 1.00 98.50 156 ASP A O 1
ATOM 1231 N N . LEU A 1 157 ? -4.152 -8.120 0.861 1.00 98.50 157 LEU A N 1
ATOM 1232 C CA . LEU A 1 157 ? -3.705 -8.068 2.250 1.00 98.50 157 LEU A CA 1
ATOM 1233 C C . LEU A 1 157 ? -3.997 -6.703 2.884 1.00 98.50 157 LEU A C 1
ATOM 1235 O O . LEU A 1 157 ? -4.478 -6.640 4.013 1.00 98.50 157 LEU A O 1
ATOM 1239 N N . GLU A 1 158 ? -3.795 -5.595 2.174 1.00 98.44 158 GLU A N 1
ATOM 1240 C CA . GLU A 1 158 ? -4.133 -4.264 2.689 1.00 98.44 158 GLU A CA 1
ATOM 1241 C C . GLU A 1 158 ? -5.642 -4.093 2.932 1.00 98.44 158 GLU A C 1
ATOM 1243 O O . GLU A 1 158 ? -6.050 -3.507 3.943 1.00 98.44 158 GLU A O 1
ATOM 1248 N N . ILE A 1 159 ? -6.487 -4.625 2.045 1.00 98.62 159 ILE A N 1
ATOM 1249 C CA . ILE A 1 159 ? -7.949 -4.590 2.194 1.00 98.62 159 ILE A CA 1
ATOM 1250 C C . ILE A 1 159 ? -8.388 -5.411 3.412 1.00 98.62 159 ILE A C 1
ATOM 1252 O O . ILE A 1 159 ? -9.177 -4.935 4.238 1.00 98.62 159 ILE A O 1
ATOM 1256 N N . THR A 1 160 ? -7.871 -6.631 3.557 1.00 98.31 160 THR A N 1
ATOM 1257 C CA . THR A 1 160 ? -8.207 -7.512 4.684 1.00 98.31 160 THR A CA 1
ATOM 1258 C C . THR A 1 160 ? -7.742 -6.926 6.014 1.00 98.31 160 THR A C 1
ATOM 1260 O O . THR A 1 160 ? -8.518 -6.905 6.969 1.00 98.31 160 THR A O 1
ATOM 1263 N N . ASN A 1 161 ? -6.548 -6.335 6.072 1.00 98.44 161 ASN A N 1
ATOM 1264 C CA . ASN A 1 161 ? -6.028 -5.679 7.272 1.00 98.44 161 ASN A CA 1
ATOM 1265 C C . ASN A 1 161 ? -6.905 -4.479 7.687 1.00 98.44 161 ASN A C 1
ATOM 1267 O O . ASN A 1 161 ? -7.302 -4.339 8.848 1.00 98.44 161 ASN A O 1
ATOM 1271 N N . LYS A 1 162 ? -7.345 -3.660 6.720 1.00 98.69 162 LYS A N 1
ATOM 1272 C CA . LYS A 1 162 ? -8.326 -2.583 6.960 1.00 98.69 162 LYS A CA 1
ATOM 1273 C C . LYS A 1 162 ? -9.667 -3.108 7.480 1.00 98.69 162 LYS A C 1
ATOM 1275 O O . LYS A 1 162 ? -10.301 -2.460 8.312 1.00 98.69 162 LYS A O 1
ATOM 1280 N N . ARG A 1 163 ? -10.130 -4.267 7.009 1.00 98.44 163 ARG A N 1
ATOM 1281 C CA . ARG A 1 163 ? -11.373 -4.886 7.495 1.00 98.44 163 ARG A CA 1
ATOM 1282 C C . ARG A 1 163 ? -11.217 -5.425 8.916 1.00 98.44 163 ARG A C 1
ATOM 1284 O O . ARG A 1 163 ? -12.060 -5.145 9.763 1.00 98.44 163 ARG A O 1
ATOM 1291 N N . LEU A 1 164 ? -10.131 -6.142 9.193 1.00 98.56 164 LEU A N 1
ATOM 1292 C CA . LEU A 1 164 ? -9.844 -6.694 10.517 1.00 98.56 164 LEU A CA 1
ATOM 1293 C C . LEU A 1 164 ? -9.686 -5.591 11.563 1.00 98.56 164 LEU A C 1
ATOM 1295 O O . LEU A 1 164 ? -10.276 -5.682 12.633 1.00 98.56 164 LEU A O 1
ATOM 1299 N N . THR A 1 165 ? -8.987 -4.506 11.238 1.00 98.31 165 THR A N 1
ATOM 1300 C CA . THR A 1 165 ? -8.844 -3.357 12.148 1.00 98.31 165 THR A CA 1
ATOM 1301 C C . THR A 1 165 ? -10.181 -2.682 12.467 1.00 98.31 165 THR A C 1
ATOM 1303 O O . THR A 1 165 ? -10.402 -2.285 13.611 1.00 98.31 165 THR A O 1
ATOM 1306 N N . LYS A 1 166 ? -11.110 -2.587 11.505 1.00 98.56 166 LYS A N 1
ATOM 1307 C CA . LYS A 1 166 ? -12.486 -2.128 11.770 1.00 98.56 166 LYS A CA 1
ATOM 1308 C C . LYS A 1 166 ? -13.241 -3.093 12.686 1.00 98.56 166 LYS A C 1
ATOM 1310 O O . LYS A 1 166 ? -13.869 -2.640 13.639 1.00 98.56 166 LYS A O 1
ATOM 1315 N N . ASN A 1 167 ? -13.147 -4.397 12.429 1.00 98.44 167 ASN A N 1
ATOM 1316 C CA . ASN A 1 167 ? -13.802 -5.419 13.247 1.00 98.44 167 ASN A CA 1
ATOM 1317 C C . ASN A 1 167 ? -13.277 -5.418 14.688 1.00 98.44 167 ASN A C 1
ATOM 1319 O O . ASN A 1 167 ? -14.071 -5.500 15.617 1.00 98.44 167 ASN A O 1
ATOM 1323 N N . ILE A 1 168 ? -11.963 -5.265 14.884 1.00 98.62 168 ILE A N 1
ATOM 1324 C CA . ILE A 1 168 ? -11.349 -5.160 16.215 1.00 98.62 168 ILE A CA 1
ATOM 1325 C C . ILE A 1 168 ? -11.930 -3.962 16.970 1.00 98.62 168 ILE A C 1
ATOM 1327 O O . ILE A 1 168 ? -12.417 -4.128 18.083 1.00 98.62 168 ILE A O 1
ATOM 1331 N N . LYS A 1 169 ? -11.978 -2.780 16.344 1.00 98.44 169 LYS A N 1
ATOM 1332 C CA . LYS A 1 169 ? -12.561 -1.579 16.966 1.00 98.44 169 LYS A CA 1
ATOM 1333 C C . LYS A 1 169 ? -14.048 -1.742 17.301 1.00 98.44 169 LYS A C 1
ATOM 1335 O O . LYS A 1 169 ? -14.496 -1.256 18.336 1.00 98.44 169 LYS A O 1
ATOM 1340 N N . ALA A 1 170 ? -14.815 -2.419 16.444 1.00 98.44 170 ALA A N 1
ATOM 1341 C CA . ALA A 1 170 ? -16.230 -2.702 16.690 1.00 98.44 170 ALA A CA 1
ATOM 1342 C C . ALA A 1 170 ? -16.429 -3.688 17.855 1.00 98.44 170 ALA A C 1
ATOM 1344 O O . ALA A 1 170 ? -17.264 -3.459 18.724 1.00 98.44 170 ALA A O 1
ATOM 1345 N N . LEU A 1 171 ? -15.617 -4.745 17.926 1.00 98.50 171 LEU A N 1
ATOM 1346 C CA . LEU A 1 171 ? -15.634 -5.685 19.049 1.00 98.50 171 LEU A CA 1
ATOM 1347 C C . LEU A 1 171 ? -15.207 -5.014 20.361 1.00 98.50 171 LEU A C 1
ATOM 1349 O O . LEU A 1 171 ? -15.755 -5.308 21.423 1.00 98.50 171 LEU A O 1
ATOM 1353 N N . GLU A 1 172 ? -14.242 -4.094 20.312 1.00 98.31 172 GLU A N 1
ATOM 1354 C CA . GLU A 1 172 ? -13.821 -3.315 21.477 1.00 98.31 172 GLU A CA 1
ATOM 1355 C C . GLU A 1 172 ? -14.946 -2.416 22.007 1.00 98.31 172 GLU A C 1
ATOM 1357 O O . GLU A 1 172 ? -15.157 -2.361 23.224 1.00 98.31 172 GLU A O 1
ATOM 1362 N N . SER A 1 173 ? -15.702 -1.757 21.123 1.00 98.44 173 SER A N 1
ATOM 1363 C CA . SER A 1 173 ? -16.841 -0.928 21.529 1.00 98.44 173 SER A CA 1
ATOM 1364 C C . SER A 1 173 ? -18.002 -1.769 22.068 1.00 98.44 173 SER A C 1
ATOM 1366 O O . SER A 1 173 ? -18.576 -1.420 23.102 1.00 98.44 173 SER A O 1
ATOM 1368 N N . GLU A 1 174 ? -18.294 -2.918 21.456 1.00 98.31 174 GLU A N 1
ATOM 1369 C CA . GLU A 1 174 ? -19.311 -3.859 21.934 1.00 98.31 174 GLU A CA 1
ATOM 1370 C C . GLU A 1 174 ? -18.947 -4.421 23.316 1.00 98.31 174 GLU A C 1
ATOM 1372 O O . GLU A 1 174 ? -19.764 -4.414 24.239 1.00 98.31 174 GLU A O 1
ATOM 1377 N N . LYS A 1 175 ? -17.683 -4.805 23.520 1.00 98.50 175 LYS A N 1
ATOM 1378 C CA . LYS A 1 175 ? -17.166 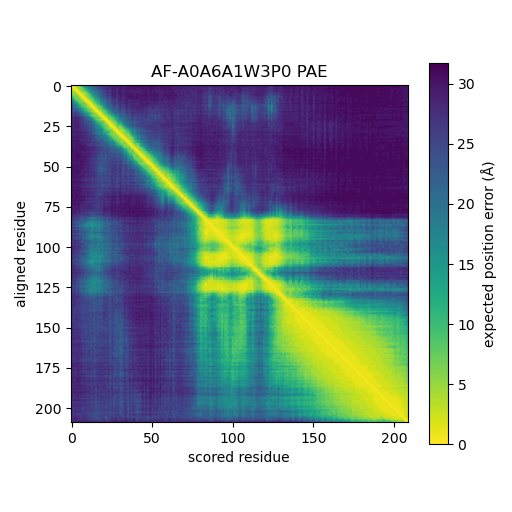-5.240 24.825 1.00 98.50 175 LYS A CA 1
ATOM 1379 C C . LYS A 1 175 ? -17.308 -4.149 25.885 1.00 98.50 175 LYS A C 1
ATOM 1381 O O . LYS A 1 175 ? -17.618 -4.451 27.040 1.00 98.50 175 LYS A O 1
ATOM 1386 N N . LEU A 1 176 ? -17.068 -2.887 25.529 1.00 98.56 176 LEU A N 1
ATOM 1387 C CA . LEU A 1 176 ? -17.245 -1.758 26.441 1.00 98.56 176 LEU A CA 1
ATOM 1388 C C . LEU A 1 176 ? -18.726 -1.536 26.776 1.00 98.56 176 LEU A C 1
ATOM 1390 O O . LEU A 1 176 ? -19.060 -1.371 27.951 1.00 98.56 176 LEU A O 1
ATOM 1394 N N . HIS A 1 177 ? -19.611 -1.620 25.783 1.00 97.88 177 HIS A N 1
ATOM 1395 C CA . HIS A 1 177 ? -21.055 -1.543 25.984 1.00 97.88 177 HIS A CA 1
ATOM 1396 C C . HIS A 1 177 ? -21.551 -2.654 26.920 1.00 97.88 177 HIS A C 1
ATOM 1398 O O . HIS A 1 177 ? -22.213 -2.361 27.915 1.00 97.88 177 HIS A O 1
ATOM 1404 N N . LEU A 1 178 ? -21.138 -3.904 26.691 1.00 98.50 178 LEU A N 1
ATOM 1405 C CA . LEU A 1 178 ? -21.480 -5.048 27.542 1.00 98.50 178 LEU A CA 1
ATOM 1406 C C . LEU A 1 178 ? -20.981 -4.889 28.984 1.00 98.50 178 LEU A C 1
ATOM 1408 O O . LEU A 1 178 ? -21.674 -5.253 29.933 1.00 98.50 178 LEU A O 1
ATOM 1412 N N . LYS A 1 179 ? -19.794 -4.306 29.190 1.00 98.06 179 LYS A N 1
ATOM 1413 C CA . LYS A 1 179 ? -19.306 -3.991 30.543 1.00 98.06 179 LYS A CA 1
ATOM 1414 C C . LYS A 1 179 ? -20.207 -2.978 31.247 1.00 98.06 179 LYS A C 1
ATOM 1416 O O . LYS A 1 179 ? -20.461 -3.121 32.443 1.00 98.06 179 LYS A O 1
ATOM 1421 N N . ILE A 1 180 ? -20.673 -1.959 30.529 1.00 98.31 180 ILE A N 1
ATOM 1422 C CA . ILE A 1 180 ? -21.564 -0.932 31.078 1.00 98.31 180 ILE A CA 1
ATOM 1423 C C . ILE A 1 180 ? -22.940 -1.530 31.386 1.00 98.31 180 ILE A C 1
ATOM 1425 O O . ILE A 1 180 ? -23.445 -1.325 32.490 1.00 98.31 180 ILE A O 1
ATOM 1429 N N . THR A 1 181 ? -23.534 -2.298 30.468 1.00 97.38 181 THR A N 1
ATOM 1430 C CA . THR A 1 181 ? -24.843 -2.931 30.688 1.00 97.38 181 THR A CA 1
ATOM 1431 C C . THR A 1 181 ? -24.793 -3.944 31.824 1.00 97.38 181 THR A C 1
ATOM 1433 O O . THR A 1 181 ? -25.672 -3.921 32.676 1.00 97.38 181 THR A O 1
ATOM 1436 N N . ASN A 1 182 ? -23.736 -4.755 31.928 1.00 98.25 182 ASN A N 1
ATOM 1437 C CA . ASN A 1 182 ? -23.564 -5.690 33.041 1.00 98.25 182 ASN A CA 1
ATOM 1438 C C . ASN A 1 182 ? -23.483 -4.964 34.392 1.00 98.25 182 ASN A C 1
ATOM 1440 O O . ASN A 1 182 ? -24.141 -5.371 35.347 1.00 98.25 182 ASN A O 1
ATOM 1444 N N . LYS A 1 183 ? -22.722 -3.862 34.473 1.00 97.88 183 LYS A N 1
ATOM 1445 C CA . LYS A 1 183 ? -22.679 -3.024 35.681 1.00 97.88 183 LYS A CA 1
ATOM 1446 C C . LYS A 1 183 ? -24.063 -2.476 36.020 1.00 97.88 183 LYS A C 1
ATOM 1448 O O . LYS A 1 183 ? -24.495 -2.618 37.157 1.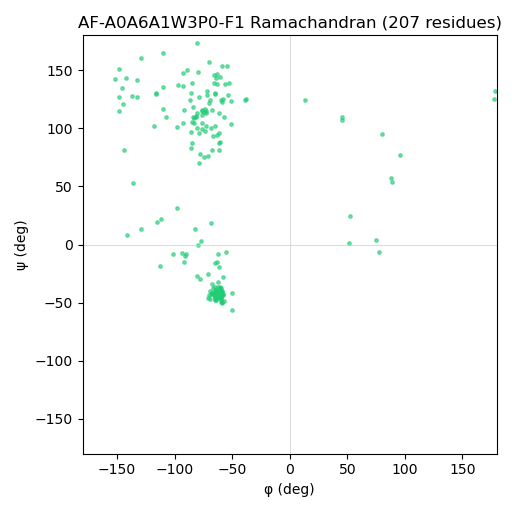00 97.88 183 LYS A O 1
ATOM 1453 N N . ARG A 1 184 ? -24.770 -1.895 35.043 1.00 97.69 184 ARG A N 1
ATOM 1454 C CA . ARG A 1 184 ? -26.136 -1.380 35.235 1.00 97.69 184 ARG A CA 1
ATOM 1455 C C . ARG A 1 184 ? -27.081 -2.468 35.734 1.00 97.69 184 ARG A C 1
ATOM 1457 O O . ARG A 1 184 ? -27.734 -2.245 36.741 1.00 97.69 184 ARG A O 1
ATOM 1464 N N . LEU A 1 185 ? -27.083 -3.642 35.102 1.00 98.19 185 LEU A N 1
ATOM 1465 C CA . LEU A 1 185 ? -27.903 -4.786 35.506 1.00 98.19 185 LEU A CA 1
ATOM 1466 C C . LEU A 1 185 ? -27.619 -5.219 36.948 1.00 98.19 185 LEU A C 1
ATOM 1468 O O . LEU A 1 185 ? -28.548 -5.447 37.717 1.00 98.19 185 LEU A O 1
ATOM 1472 N N . LYS A 1 186 ? -26.344 -5.269 37.352 1.00 97.81 186 LYS A N 1
ATOM 1473 C CA . LYS A 1 186 ? -25.968 -5.561 38.744 1.00 97.81 186 LYS A CA 1
ATOM 1474 C C . LYS A 1 186 ? -26.553 -4.539 39.718 1.00 97.81 186 LYS A C 1
ATOM 1476 O O . LYS A 1 186 ? -27.124 -4.931 40.732 1.00 97.81 186 LYS A O 1
ATOM 1481 N N . TYR A 1 187 ? -26.455 -3.247 39.403 1.00 98.19 187 TYR A N 1
ATOM 1482 C CA . TYR A 1 187 ? -27.040 -2.197 40.238 1.00 98.19 187 TYR A CA 1
ATOM 1483 C C . TYR A 1 187 ? -28.571 -2.260 40.268 1.00 98.19 187 TYR A C 1
ATOM 1485 O O . TYR A 1 187 ? -29.148 -2.148 41.346 1.00 98.19 187 TYR A O 1
ATOM 1493 N N . THR A 1 188 ? -29.240 -2.485 39.131 1.00 97.50 188 THR A N 1
ATOM 1494 C CA . THR A 1 188 ? -30.707 -2.584 39.082 1.00 97.50 188 THR A CA 1
ATOM 1495 C C . THR A 1 188 ? -31.213 -3.788 39.863 1.00 97.50 188 THR A C 1
ATOM 1497 O O . THR A 1 188 ? -32.156 -3.645 40.629 1.00 97.50 188 THR A O 1
ATOM 1500 N N . MET A 1 189 ? -30.560 -4.950 39.744 1.00 96.81 189 MET A N 1
ATOM 1501 C CA . MET A 1 189 ? -30.921 -6.137 40.526 1.00 96.81 189 MET A CA 1
ATOM 1502 C C . MET A 1 189 ? -30.766 -5.892 42.031 1.00 96.81 189 MET A C 1
ATOM 1504 O O . MET A 1 189 ? -31.652 -6.257 42.800 1.00 96.81 189 MET A O 1
ATOM 1508 N N . GLY A 1 190 ? -29.683 -5.228 42.452 1.00 97.25 190 GLY A N 1
ATOM 1509 C CA . GLY A 1 190 ? -29.472 -4.866 43.856 1.00 97.25 190 GLY A CA 1
ATOM 1510 C C . GLY A 1 190 ? -30.513 -3.874 44.383 1.00 97.25 190 GLY A C 1
ATOM 1511 O O . GLY A 1 190 ? -31.063 -4.077 45.461 1.00 97.25 190 GLY A O 1
ATOM 1512 N N . LEU A 1 191 ? -30.834 -2.832 43.611 1.00 97.62 191 LEU A N 1
ATOM 1513 C CA . LEU A 1 191 ? -31.866 -1.857 43.976 1.00 97.62 191 LEU A CA 1
ATOM 1514 C C . LEU A 1 191 ? -33.249 -2.507 44.086 1.00 97.62 191 LEU A C 1
ATOM 1516 O O . LEU A 1 191 ? -33.941 -2.298 45.079 1.00 97.62 191 LEU A O 1
ATOM 1520 N N . SER A 1 192 ? -33.634 -3.333 43.111 1.00 97.56 192 SER A N 1
ATOM 1521 C CA . SER A 1 192 ? -34.894 -4.080 43.156 1.00 97.56 192 SER A CA 1
ATOM 1522 C C . SER A 1 192 ? -34.969 -4.998 44.377 1.00 97.56 192 SER A C 1
ATOM 1524 O O . SER A 1 192 ? -36.008 -5.047 45.029 1.00 97.56 192 SER A O 1
ATOM 1526 N N . TRP A 1 193 ? -33.871 -5.672 44.734 1.00 97.94 193 TRP A N 1
ATOM 1527 C CA . TRP A 1 193 ? -33.808 -6.503 45.938 1.00 97.94 193 TRP A CA 1
ATOM 1528 C C . TRP A 1 193 ? -34.063 -5.696 47.218 1.00 97.94 193 TRP A C 1
ATOM 1530 O O . TRP A 1 193 ? -34.869 -6.102 48.051 1.00 97.94 193 TRP A O 1
ATOM 1540 N N . ILE A 1 194 ? -33.439 -4.522 47.357 1.00 97.94 194 ILE A N 1
ATOM 1541 C CA . ILE A 1 194 ? -33.651 -3.633 48.512 1.00 97.94 194 ILE A CA 1
ATOM 1542 C C . ILE A 1 194 ? -35.117 -3.195 48.602 1.00 97.94 194 ILE A C 1
ATOM 1544 O O . ILE A 1 194 ? -35.705 -3.247 49.680 1.00 97.94 194 ILE A O 1
ATOM 1548 N N . VAL A 1 195 ? -35.727 -2.807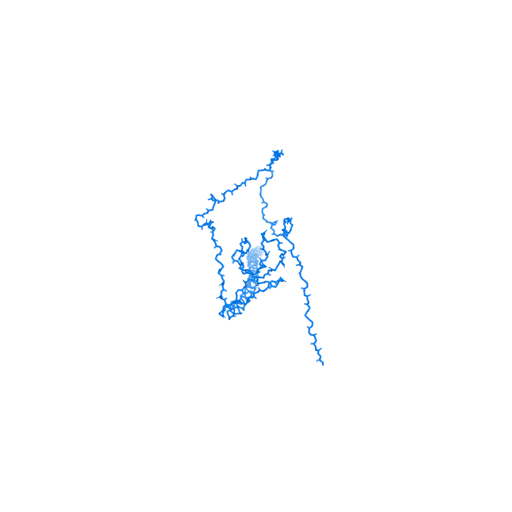 47.478 1.00 97.88 195 VAL A N 1
ATOM 1549 C CA . VAL A 1 195 ? -37.144 -2.412 47.432 1.00 97.88 195 VAL A CA 1
ATOM 1550 C C . VAL A 1 195 ? -38.050 -3.555 47.898 1.00 97.88 195 VAL A C 1
ATOM 1552 O O . VAL A 1 195 ? -38.938 -3.321 48.715 1.00 97.88 195 VAL A O 1
ATOM 1555 N N . ILE A 1 196 ? -37.799 -4.790 47.451 1.00 97.94 196 ILE A N 1
ATOM 1556 C CA . ILE A 1 196 ? -38.555 -5.977 47.888 1.00 97.94 196 ILE A CA 1
ATOM 1557 C C . ILE A 1 196 ? -38.444 -6.169 49.404 1.00 97.94 196 ILE A C 1
ATOM 1559 O O . ILE A 1 196 ? -39.458 -6.389 50.069 1.00 97.94 196 ILE A O 1
ATOM 1563 N N . VAL A 1 197 ? -37.237 -6.052 49.965 1.00 98.12 197 VAL A N 1
ATOM 1564 C CA . VAL A 1 197 ? -37.009 -6.187 51.413 1.00 98.12 197 VAL A CA 1
ATOM 1565 C C . VAL A 1 197 ? -37.767 -5.110 52.196 1.00 98.12 197 VAL A C 1
ATOM 1567 O O . VAL A 1 197 ? -38.426 -5.429 53.184 1.00 98.12 197 VAL A O 1
ATOM 1570 N N . VAL A 1 198 ? -37.740 -3.853 51.740 1.00 98.06 198 VAL A N 1
ATOM 1571 C CA . VAL A 1 198 ? -38.459 -2.742 52.387 1.00 98.06 198 VAL A CA 1
ATOM 1572 C C . VAL A 1 198 ? -39.973 -2.947 52.334 1.00 98.06 198 VAL A C 1
ATOM 1574 O O . VAL A 1 198 ? -40.633 -2.828 53.363 1.00 98.06 198 VAL A O 1
ATOM 1577 N N . ILE A 1 199 ? -40.527 -3.293 51.167 1.00 97.94 199 ILE A N 1
ATOM 1578 C CA . ILE A 1 199 ? -41.965 -3.567 51.014 1.00 97.94 199 ILE A CA 1
ATOM 1579 C C . ILE A 1 199 ? -42.388 -4.712 51.938 1.00 97.94 199 ILE A C 1
ATOM 1581 O O . ILE A 1 199 ? -43.400 -4.601 52.625 1.00 97.94 199 ILE A O 1
ATOM 1585 N N . SER A 1 200 ? -41.588 -5.779 52.003 1.00 96.69 200 SER A N 1
ATOM 1586 C CA . SER A 1 200 ? -41.858 -6.925 52.875 1.00 96.69 200 SER A CA 1
ATOM 1587 C C . SER A 1 200 ? -41.881 -6.516 54.351 1.00 96.69 200 SER A C 1
ATOM 1589 O O . SER A 1 200 ? -42.781 -6.914 55.084 1.00 96.69 200 SER A O 1
ATOM 1591 N N . ALA A 1 201 ? -40.942 -5.672 54.790 1.00 96.88 201 ALA A N 1
ATOM 1592 C CA . ALA A 1 201 ? -40.906 -5.169 56.163 1.00 96.88 201 ALA A CA 1
ATOM 1593 C C . ALA A 1 201 ? -42.114 -4.275 56.501 1.00 96.88 201 ALA A C 1
ATOM 1595 O O . ALA A 1 201 ? -42.700 -4.408 57.576 1.00 96.88 201 ALA A O 1
ATOM 1596 N N . LEU A 1 202 ? -42.518 -3.389 55.582 1.00 96.94 202 LEU A N 1
ATOM 1597 C CA . LEU A 1 202 ? -43.711 -2.549 55.746 1.00 96.94 202 LEU A CA 1
ATOM 1598 C C . LEU A 1 202 ? -44.994 -3.388 55.817 1.00 96.94 202 LEU A C 1
ATOM 1600 O O . LEU A 1 202 ? -45.868 -3.112 56.639 1.00 96.94 202 LEU A O 1
ATOM 1604 N N . TRP A 1 203 ? -45.094 -4.431 54.992 1.00 96.88 203 TRP A N 1
ATOM 1605 C CA . TRP A 1 203 ? -46.227 -5.355 55.000 1.00 96.88 203 TRP A CA 1
ATOM 1606 C C . TRP A 1 203 ? -46.345 -6.116 56.326 1.00 96.88 203 TRP A C 1
ATOM 1608 O O . TRP A 1 203 ? -47.436 -6.242 56.870 1.00 96.88 203 TRP A O 1
ATOM 1618 N N . VAL A 1 204 ? -45.223 -6.565 56.899 1.00 97.19 204 VAL A N 1
ATOM 1619 C CA . VAL A 1 204 ? -45.224 -7.198 58.229 1.00 97.19 204 VAL A CA 1
ATOM 1620 C C . VAL A 1 204 ? -45.669 -6.211 59.308 1.00 97.19 204 VAL A C 1
ATOM 1622 O O . VAL A 1 204 ? -46.529 -6.554 60.112 1.00 97.19 204 VAL A O 1
ATOM 1625 N N . LYS A 1 205 ? -45.135 -4.981 59.301 1.00 96.12 205 LYS A N 1
ATOM 1626 C CA . LYS A 1 205 ? -45.472 -3.961 60.306 1.00 96.12 205 LYS A CA 1
ATOM 1627 C C . LYS A 1 205 ? -46.960 -3.598 60.301 1.00 96.12 205 LYS A C 1
ATOM 1629 O O . LYS A 1 205 ? -47.564 -3.480 61.358 1.00 96.12 205 LYS A O 1
ATOM 1634 N N . THR A 1 206 ? -47.540 -3.437 59.115 1.00 95.94 206 THR A N 1
ATOM 1635 C CA . THR A 1 206 ? -48.956 -3.061 58.959 1.00 95.94 206 THR A CA 1
ATOM 1636 C C . THR A 1 206 ? -49.9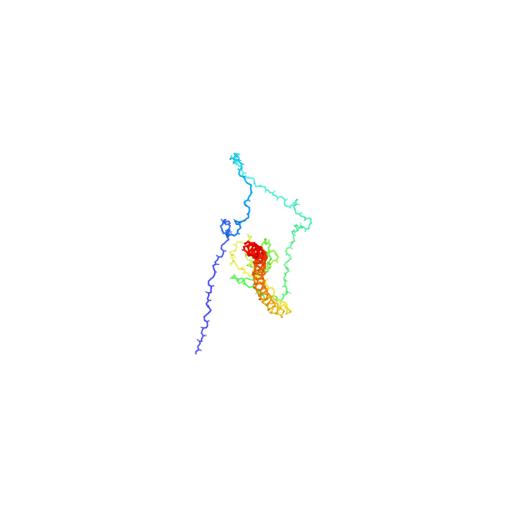34 -4.169 59.347 1.00 95.94 206 THR A C 1
ATOM 1638 O O . THR A 1 206 ? -51.047 -3.852 59.734 1.00 95.94 206 THR A O 1
ATOM 1641 N N . ASN A 1 207 ? -49.537 -5.445 59.279 1.00 93.19 207 ASN A N 1
ATOM 1642 C CA . ASN A 1 207 ? -50.372 -6.576 59.710 1.00 93.19 207 ASN A CA 1
ATOM 1643 C C . ASN A 1 207 ? -50.174 -6.969 61.183 1.00 93.19 207 ASN A C 1
ATOM 1645 O O . ASN A 1 207 ? -50.886 -7.840 61.680 1.00 93.19 207 ASN A O 1
ATOM 1649 N N . SER A 1 208 ? -49.163 -6.410 61.854 1.00 85.50 208 SER A N 1
ATOM 1650 C CA . SER A 1 208 ? -48.903 -6.660 63.277 1.00 85.50 208 SER A CA 1
ATOM 1651 C C . SER A 1 208 ? -49.580 -5.662 64.222 1.00 85.50 208 SER A C 1
ATOM 1653 O O . SER A 1 208 ? -49.609 -5.921 65.423 1.00 85.50 208 SER A O 1
ATOM 1655 N N . GLU A 1 209 ? -50.061 -4.533 63.696 1.00 75.06 209 GLU A N 1
ATOM 1656 C CA . GLU A 1 209 ? -50.847 -3.508 64.408 1.00 75.06 209 GLU A CA 1
ATOM 1657 C C . GLU A 1 209 ? -52.350 -3.775 64.238 1.00 75.06 209 GLU A C 1
ATOM 1659 O O . GLU A 1 209 ? -53.090 -3.572 65.227 1.00 75.06 209 GLU A O 1
#